Protein AF-A0A8J8EZM4-F1 (afdb_monomer)

Foldseek 3Di:
DPPVVVVVVVVVVVLLVQQLVVVVVVVVVCVVVLAFEEEEEEAPPALVLLVVLSVCVVCVVVVAQAEEEAEQCQVVVSQVVCVVVVHHHDQQQREYEYEHDDDDHHNDQYYDDDPLDPVVSVVRVVVSLVRDDPSHSQEYEYGPPQVVCVSQVVPVVVVLVSLVCCLVPVRPDDRHYYYYYDHPNRHDPSSVVSCVVSGQFYWYTDNSGIDGDHHPPPDPPPDD

Sequence (224 aa):
MGSKVEKVLKLVFLLSYRGSMMLGRIFESLETHKQGIVLLEYSSLDHPELVFADILNLWREKGINPLIVDIGNTLHIFIQHLRFKGIELDVDDVPVIKELGKARVGNVIGEISEVNDFDYHMAKYALITKKVPEESGEHTVVLGIEKFSFTFMDNPPKLERYFERITRSHLKFNNGIHILFLNVSMASPYFIKSLEQDCEYVLGVENGVLKRVKVPGGDIIEVP

Radius of gyration: 17.64 Å; Cα contacts (8 Å, |Δi|>4): 341; chains: 1; bounding box: 36×49×48 Å

pLDDT: mean 81.22, std 15.91, range [32.34, 98.38]

Structure (mmCIF, N/CA/C/O backbone):
data_AF-A0A8J8EZM4-F1
#
_entry.id   AF-A0A8J8EZM4-F1
#
loop_
_atom_site.group_PDB
_atom_site.id
_atom_site.type_symbol
_atom_site.label_atom_id
_atom_site.label_alt_id
_atom_site.label_comp_id
_atom_site.label_asym_id
_atom_site.label_entity_id
_atom_site.label_seq_id
_atom_site.pdbx_PDB_ins_code
_atom_site.Cartn_x
_atom_site.Cartn_y
_atom_site.Cartn_z
_atom_site.occupancy
_atom_site.B_iso_or_equiv
_atom_site.auth_seq_id
_atom_site.auth_comp_id
_atom_site.auth_asym_id
_atom_site.auth_atom_id
_atom_site.pdbx_PDB_model_num
ATOM 1 N N . MET A 1 1 ? 6.076 -33.600 25.496 1.00 49.50 1 MET A N 1
ATOM 2 C CA . MET A 1 1 ? 5.627 -32.862 24.290 1.00 49.50 1 MET A CA 1
ATOM 3 C C . MET A 1 1 ? 5.031 -31.479 24.587 1.00 49.50 1 MET A C 1
ATOM 5 O O . MET A 1 1 ? 5.178 -30.613 23.737 1.00 49.50 1 MET A O 1
ATOM 9 N N . GLY A 1 2 ? 4.461 -31.213 25.775 1.00 53.88 2 GLY A N 1
ATOM 10 C CA . GLY A 1 2 ? 3.835 -29.914 26.099 1.00 53.88 2 GLY A CA 1
ATOM 11 C C . GLY A 1 2 ? 4.760 -28.684 26.181 1.00 53.88 2 GLY A C 1
ATOM 12 O O . GLY A 1 2 ? 4.356 -27.605 25.769 1.00 53.88 2 GLY A O 1
ATOM 13 N N . SER A 1 3 ? 6.023 -28.820 26.611 1.00 59.69 3 SER A N 1
ATOM 14 C CA . SER A 1 3 ? 6.886 -27.642 26.856 1.00 59.69 3 SER A CA 1
ATOM 15 C C . SER A 1 3 ? 7.451 -26.966 25.598 1.00 59.69 3 SER A C 1
ATOM 17 O O . SER A 1 3 ? 7.839 -25.801 25.651 1.00 59.69 3 SER A O 1
ATOM 19 N N . LYS A 1 4 ? 7.509 -27.671 24.458 1.00 53.72 4 LYS A N 1
ATOM 20 C CA . LYS A 1 4 ? 7.933 -27.085 23.172 1.00 53.72 4 LYS A CA 1
ATOM 21 C C . LYS A 1 4 ? 6.812 -26.261 22.542 1.00 53.72 4 LYS A C 1
ATOM 23 O O . LYS A 1 4 ? 7.073 -25.161 22.076 1.00 53.72 4 LYS A O 1
ATOM 28 N N . VAL A 1 5 ? 5.581 -26.769 22.580 1.00 55.75 5 VAL A N 1
ATOM 29 C CA . VAL A 1 5 ? 4.402 -26.084 22.026 1.00 55.75 5 VAL A CA 1
ATOM 30 C C . VAL A 1 5 ? 4.103 -24.806 22.812 1.00 55.75 5 VAL A C 1
ATOM 32 O O . VAL A 1 5 ? 3.896 -23.757 22.215 1.00 55.75 5 VAL A O 1
ATOM 35 N N . GLU A 1 6 ? 4.197 -24.849 24.143 1.00 51.62 6 GLU A N 1
ATOM 36 C CA . GLU A 1 6 ? 3.978 -23.668 24.988 1.00 51.62 6 GLU A CA 1
ATOM 37 C C . GLU A 1 6 ? 5.044 -22.575 24.777 1.00 51.62 6 GLU A C 1
ATOM 39 O O . GLU A 1 6 ? 4.725 -21.386 24.761 1.00 51.62 6 GLU A O 1
ATOM 44 N N . LYS A 1 7 ? 6.310 -22.959 24.554 1.00 51.12 7 LYS A N 1
ATOM 45 C CA . LYS A 1 7 ? 7.387 -22.012 24.217 1.00 51.12 7 LYS A CA 1
ATOM 46 C C . LYS A 1 7 ? 7.175 -21.351 22.857 1.00 51.12 7 LYS A C 1
ATOM 48 O O . LYS A 1 7 ? 7.413 -20.154 22.736 1.00 51.12 7 LYS A O 1
ATOM 53 N N . VAL A 1 8 ? 6.718 -22.110 21.861 1.00 53.53 8 VAL A N 1
ATOM 54 C CA . VAL A 1 8 ? 6.404 -21.577 20.527 1.00 53.53 8 VAL A CA 1
ATOM 55 C C . VAL A 1 8 ? 5.221 -20.612 20.604 1.00 53.53 8 VAL A C 1
ATOM 57 O O . VAL A 1 8 ? 5.320 -19.508 20.087 1.00 53.53 8 VAL A O 1
ATOM 60 N N . LEU A 1 9 ? 4.153 -20.961 21.326 1.00 43.44 9 LEU A N 1
ATOM 61 C CA . LEU A 1 9 ? 2.989 -20.085 21.505 1.00 43.44 9 LEU A CA 1
ATOM 62 C C . LEU A 1 9 ? 3.337 -18.786 22.246 1.00 43.44 9 LEU A C 1
ATOM 64 O O . LEU A 1 9 ? 2.926 -17.711 21.815 1.00 43.44 9 LEU A O 1
ATOM 68 N N . LYS A 1 10 ? 4.146 -18.856 23.313 1.00 45.44 10 LYS A N 1
ATOM 69 C CA . LYS A 1 10 ? 4.650 -17.657 24.005 1.00 45.44 10 LYS A CA 1
ATOM 70 C C . LYS A 1 10 ? 5.512 -16.786 23.097 1.00 45.44 10 LYS A C 1
ATOM 72 O O . LYS A 1 10 ? 5.386 -15.571 23.156 1.00 45.44 10 LYS A O 1
ATOM 77 N N . LEU A 1 11 ? 6.363 -17.383 22.262 1.00 47.19 11 LEU A N 1
ATOM 78 C CA . LEU A 1 11 ? 7.213 -16.641 21.332 1.00 47.19 11 LEU A CA 1
ATOM 79 C C . LEU A 1 11 ? 6.386 -15.943 20.244 1.00 47.19 11 LEU A C 1
ATOM 81 O O . LEU A 1 11 ? 6.606 -14.766 19.990 1.00 47.19 11 LEU A O 1
ATOM 85 N N . VAL A 1 12 ? 5.402 -16.634 19.662 1.00 51.88 12 VAL A N 1
ATOM 86 C CA . VAL A 1 12 ? 4.473 -16.059 18.673 1.00 51.88 12 VAL A CA 1
ATOM 87 C C . VAL A 1 12 ? 3.680 -14.901 19.282 1.00 51.88 12 VAL A C 1
ATOM 89 O O . VAL A 1 12 ? 3.604 -13.832 18.682 1.00 51.88 12 VAL A O 1
ATOM 92 N N . PHE A 1 13 ? 3.166 -15.069 20.504 1.00 52.38 13 PHE A N 1
ATOM 93 C CA . PHE A 1 13 ? 2.458 -14.005 21.217 1.00 52.38 13 PHE A CA 1
ATOM 94 C C . PHE A 1 13 ? 3.367 -12.805 21.515 1.00 52.38 13 PHE A C 1
ATOM 96 O O . PHE A 1 13 ? 2.973 -11.663 21.307 1.00 52.38 13 PHE A O 1
ATOM 103 N N . LEU A 1 14 ? 4.608 -13.045 21.953 1.00 48.66 14 LEU A N 1
ATOM 104 C CA . LEU A 1 14 ? 5.567 -11.980 22.250 1.00 48.66 14 LEU A CA 1
ATOM 105 C C . LEU A 1 14 ? 5.987 -11.210 20.988 1.00 48.66 14 LEU A C 1
ATOM 107 O O . LEU A 1 14 ? 6.167 -9.998 21.052 1.00 48.66 14 LEU A O 1
ATOM 111 N N . LEU A 1 15 ? 6.145 -11.900 19.855 1.00 50.50 15 LEU A N 1
ATOM 112 C CA . LEU A 1 15 ? 6.484 -11.296 18.564 1.00 50.50 15 LEU A CA 1
ATOM 113 C C . LEU A 1 15 ? 5.324 -10.465 18.005 1.00 50.50 15 LEU A C 1
ATOM 115 O O . LEU A 1 15 ? 5.552 -9.337 17.578 1.00 50.50 15 LEU A O 1
ATOM 119 N N . SER A 1 16 ? 4.091 -10.972 18.096 1.00 53.84 16 SER A N 1
ATOM 120 C CA . SER A 1 16 ? 2.876 -10.224 17.745 1.00 53.84 16 SER A CA 1
ATOM 121 C C . SER A 1 16 ? 2.706 -8.984 18.634 1.00 53.84 16 SER A C 1
ATOM 123 O O . SER A 1 16 ? 2.548 -7.874 18.130 1.00 53.84 16 SER A O 1
ATOM 125 N N . TYR A 1 17 ? 2.874 -9.128 19.953 1.00 57.12 17 TYR A N 1
ATOM 126 C CA . TYR A 1 17 ? 2.809 -8.009 20.896 1.00 57.12 17 TYR A CA 1
ATOM 127 C C . TYR A 1 17 ? 3.912 -6.964 20.651 1.00 57.12 17 TYR A C 1
ATOM 129 O O . TYR A 1 17 ? 3.670 -5.760 20.725 1.00 57.12 17 TYR A O 1
ATOM 137 N N . ARG A 1 18 ? 5.134 -7.404 20.317 1.00 56.44 18 ARG A N 1
ATOM 138 C CA . ARG A 1 18 ? 6.253 -6.516 19.955 1.00 56.44 18 ARG A CA 1
ATOM 139 C C . ARG A 1 18 ? 6.000 -5.772 18.640 1.00 56.44 18 ARG A C 1
ATOM 141 O O . ARG A 1 18 ? 6.284 -4.577 18.580 1.00 56.44 18 ARG A O 1
ATOM 148 N N . GLY A 1 19 ? 5.459 -6.446 17.624 1.00 58.53 19 GLY A N 1
ATOM 149 C CA . GLY A 1 19 ? 5.066 -5.829 16.353 1.00 58.53 19 GLY A CA 1
ATOM 150 C C . GLY A 1 19 ? 3.997 -4.752 16.546 1.00 58.53 19 GLY A C 1
ATOM 151 O O . GLY A 1 19 ? 4.188 -3.614 16.118 1.00 58.53 19 GLY A O 1
ATOM 152 N N . SER A 1 20 ? 2.946 -5.074 17.304 1.00 62.31 20 SER A N 1
ATOM 153 C CA . SER A 1 20 ? 1.876 -4.140 17.675 1.00 62.31 20 SER A CA 1
ATOM 154 C C . SER A 1 20 ? 2.401 -2.923 18.452 1.00 62.31 20 SER A C 1
ATOM 156 O O . SER A 1 20 ? 2.053 -1.786 18.141 1.00 62.31 20 SER A O 1
ATOM 158 N N . MET A 1 21 ? 3.331 -3.116 19.395 1.00 64.25 21 MET A N 1
ATOM 159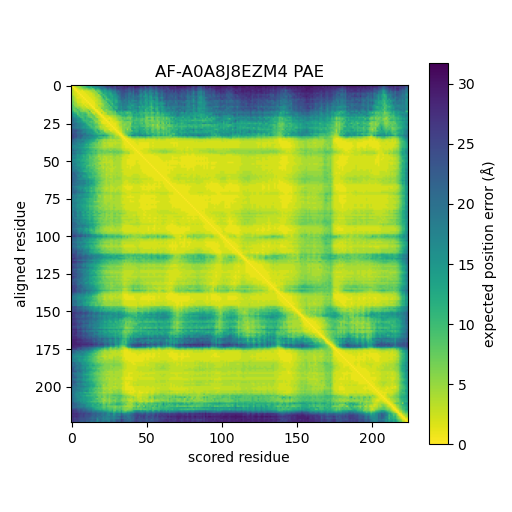 C CA . MET A 1 21 ? 3.940 -2.010 20.145 1.00 64.25 21 MET A CA 1
ATOM 160 C C . MET A 1 21 ? 4.844 -1.122 19.272 1.00 64.25 21 MET A C 1
ATOM 162 O O . MET A 1 21 ? 4.907 0.091 19.482 1.00 64.25 21 MET A O 1
ATOM 166 N N . MET A 1 22 ? 5.553 -1.698 18.292 1.00 66.38 22 MET A N 1
ATOM 167 C CA . MET A 1 22 ? 6.342 -0.915 17.335 1.00 66.38 22 MET A CA 1
ATOM 168 C C . MET A 1 22 ? 5.432 -0.081 16.427 1.00 66.38 22 MET A C 1
ATOM 170 O O . MET A 1 22 ? 5.714 1.105 16.256 1.00 66.38 22 MET A O 1
ATOM 174 N N . LEU A 1 23 ? 4.351 -0.670 15.901 1.00 68.19 23 LEU A N 1
ATOM 175 C CA . LEU A 1 23 ? 3.319 0.049 15.147 1.00 68.19 23 LEU A CA 1
ATOM 176 C C . LEU A 1 23 ? 2.755 1.194 15.978 1.00 68.19 23 LEU A C 1
ATOM 178 O O . LEU A 1 23 ? 2.821 2.332 15.531 1.00 68.19 23 LEU A O 1
ATOM 182 N N . GLY A 1 24 ? 2.308 0.920 17.206 1.00 67.62 24 GLY A N 1
ATOM 183 C CA . GLY A 1 24 ? 1.764 1.929 18.114 1.00 67.62 24 GLY A CA 1
ATOM 184 C C . GLY A 1 24 ? 2.689 3.136 18.273 1.00 67.62 24 GLY A C 1
ATOM 185 O O . GLY A 1 24 ? 2.261 4.259 18.048 1.00 67.62 24 GLY A O 1
ATOM 186 N N . ARG A 1 25 ? 3.986 2.918 18.525 1.00 68.38 25 ARG A N 1
ATOM 187 C CA . ARG A 1 25 ? 4.970 4.014 18.654 1.00 68.38 25 ARG A CA 1
ATOM 188 C C . ARG A 1 25 ? 5.204 4.792 17.361 1.00 68.38 25 ARG A C 1
ATOM 190 O O . ARG A 1 25 ? 5.474 5.990 17.402 1.00 68.38 25 ARG A O 1
ATOM 197 N N . ILE A 1 26 ? 5.180 4.114 16.215 1.00 68.56 26 ILE A N 1
ATOM 198 C CA . ILE A 1 26 ? 5.352 4.765 14.911 1.00 68.56 26 ILE A CA 1
ATOM 199 C C . ILE A 1 26 ? 4.114 5.599 14.596 1.00 68.56 26 ILE A C 1
ATOM 201 O O . ILE A 1 26 ? 4.252 6.752 14.202 1.00 68.56 26 ILE A O 1
ATOM 205 N N . PHE A 1 27 ? 2.923 5.070 14.866 1.00 68.94 27 PHE A N 1
ATOM 206 C CA . PHE A 1 27 ? 1.676 5.810 14.742 1.00 68.94 27 PHE A CA 1
ATOM 207 C C . PHE A 1 27 ? 1.592 6.984 15.712 1.00 68.94 27 PHE A C 1
ATOM 209 O O . PHE A 1 27 ? 1.266 8.072 15.270 1.00 68.94 27 PHE A O 1
ATOM 216 N N . GLU A 1 28 ? 1.986 6.835 16.977 1.00 70.44 28 GLU A N 1
ATOM 217 C CA . GLU A 1 28 ? 2.093 7.952 17.932 1.00 70.44 28 GLU A CA 1
ATOM 218 C C . GLU A 1 28 ? 3.042 9.052 17.417 1.00 70.44 28 GLU A C 1
ATOM 220 O O . GLU A 1 28 ? 2.752 10.251 17.497 1.00 70.44 28 GLU A O 1
ATOM 225 N N . SER A 1 29 ? 4.179 8.652 16.837 1.00 66.94 29 SER A N 1
ATOM 226 C CA . SER A 1 29 ? 5.153 9.577 16.251 1.00 66.94 29 SER A CA 1
ATOM 227 C C . SER A 1 29 ? 4.602 10.299 15.014 1.00 66.94 29 SER A C 1
ATOM 229 O O . SER A 1 29 ? 4.782 11.512 14.887 1.00 66.94 29 SER A O 1
ATOM 231 N N . LEU A 1 30 ? 3.896 9.586 14.134 1.00 68.31 30 LEU A N 1
ATOM 232 C CA . LEU A 1 30 ? 3.251 10.143 12.942 1.00 68.31 30 LEU A CA 1
ATOM 233 C C . LEU A 1 30 ? 2.055 11.036 13.300 1.00 68.31 30 LEU A C 1
ATOM 235 O O . LEU A 1 30 ? 1.885 12.101 12.714 1.00 68.31 30 LEU A O 1
ATOM 239 N N . GLU A 1 31 ? 1.270 10.661 14.310 1.00 66.19 31 GLU A N 1
ATOM 240 C CA . GLU A 1 31 ? 0.141 11.437 14.840 1.00 66.19 31 GLU A CA 1
ATOM 241 C C . GLU A 1 31 ? 0.601 12.769 15.435 1.00 66.19 31 GLU A C 1
ATOM 243 O O . GLU A 1 31 ? -0.065 13.787 15.248 1.00 66.19 31 GLU A O 1
ATOM 248 N N . THR A 1 32 ? 1.776 12.796 16.075 1.00 67.62 32 THR A N 1
ATOM 249 C CA . THR A 1 32 ? 2.386 14.042 16.573 1.00 67.62 32 THR A CA 1
ATOM 250 C C . THR A 1 32 ? 2.602 15.054 15.443 1.00 67.62 32 THR A C 1
ATOM 252 O O . THR A 1 32 ? 2.417 16.255 15.637 1.00 67.62 32 THR A O 1
ATOM 255 N N . HIS A 1 33 ? 2.951 14.572 14.249 1.00 64.19 33 HIS A N 1
ATOM 256 C CA . HIS A 1 33 ? 3.205 15.406 13.075 1.00 64.19 33 HIS A CA 1
ATOM 257 C C . HIS A 1 33 ? 1.978 15.550 12.166 1.00 64.19 33 HIS A C 1
ATOM 259 O O . HIS A 1 33 ? 2.010 16.355 11.238 1.00 64.19 33 HIS A O 1
ATOM 265 N N . LYS A 1 34 ? 0.899 14.798 12.440 1.00 67.69 34 LYS A N 1
ATOM 266 C CA . LYS A 1 34 ? -0.352 14.698 11.665 1.00 67.69 34 LYS A CA 1
ATOM 267 C C . LYS A 1 34 ? -0.178 14.385 10.176 1.00 67.69 34 LYS A C 1
ATOM 269 O O . LYS A 1 34 ? -1.139 14.493 9.421 1.00 67.69 34 LYS A O 1
ATOM 274 N N . GLN A 1 35 ? 1.023 14.010 9.746 1.00 82.00 35 GLN A N 1
ATOM 275 C CA . GLN A 1 35 ? 1.316 13.669 8.363 1.00 82.00 35 GLN A CA 1
ATOM 276 C C . GLN A 1 35 ? 2.590 12.829 8.246 1.00 82.00 35 GLN A C 1
ATOM 278 O O . GLN A 1 35 ? 3.483 12.935 9.093 1.00 82.00 35 GLN A O 1
ATOM 283 N N . GLY A 1 36 ? 2.693 12.038 7.181 1.00 83.88 36 GLY A N 1
ATOM 284 C CA . GLY A 1 36 ? 3.937 11.370 6.803 1.00 83.88 36 GLY A CA 1
ATOM 285 C C . GLY A 1 36 ? 3.733 10.146 5.921 1.00 83.88 36 GLY A C 1
ATOM 286 O O . GLY A 1 36 ? 2.643 9.577 5.850 1.00 83.88 36 GLY A O 1
ATOM 287 N N . ILE A 1 37 ? 4.811 9.727 5.269 1.00 86.75 37 ILE A N 1
ATOM 288 C CA . ILE A 1 37 ? 4.863 8.573 4.385 1.00 86.75 37 ILE A CA 1
ATOM 289 C C . ILE A 1 37 ? 5.751 7.505 5.027 1.00 86.75 37 ILE A C 1
ATOM 291 O O . ILE A 1 37 ? 6.914 7.728 5.379 1.00 86.75 37 ILE A O 1
ATOM 295 N N . VAL A 1 38 ? 5.190 6.309 5.156 1.00 90.50 38 VAL A N 1
ATOM 296 C CA . VAL A 1 38 ? 5.866 5.117 5.657 1.00 90.50 38 VAL A CA 1
ATOM 297 C C . VAL A 1 38 ? 6.051 4.143 4.508 1.00 90.50 38 VAL A C 1
ATOM 299 O O . VAL A 1 38 ? 5.078 3.674 3.920 1.00 90.50 38 VAL A O 1
ATOM 302 N N . LEU A 1 39 ? 7.298 3.788 4.219 1.00 93.31 39 LEU A N 1
ATOM 303 C CA . LEU A 1 39 ? 7.622 2.671 3.343 1.00 93.31 39 LEU A CA 1
ATOM 304 C C . LEU A 1 39 ? 7.711 1.380 4.163 1.00 93.31 39 LEU A C 1
ATOM 306 O O . LEU A 1 39 ? 8.480 1.300 5.121 1.00 93.31 39 LEU A O 1
ATOM 310 N N . LEU A 1 40 ? 6.939 0.372 3.771 1.00 95.31 40 LEU A N 1
ATOM 311 C CA . LEU A 1 40 ? 6.975 -0.989 4.297 1.00 95.31 40 LEU A CA 1
ATOM 312 C C . LEU A 1 40 ? 7.607 -1.920 3.268 1.00 95.31 40 LEU A C 1
ATOM 314 O O . LEU A 1 40 ? 6.967 -2.345 2.305 1.00 95.31 40 LEU A O 1
ATOM 318 N N . GLU A 1 41 ? 8.868 -2.249 3.492 1.00 96.12 41 GLU A N 1
ATOM 319 C CA . GLU A 1 41 ? 9.645 -3.166 2.672 1.00 96.12 41 GLU A CA 1
ATOM 320 C C . GLU A 1 41 ? 9.418 -4.606 3.118 1.00 96.12 41 GLU A C 1
ATOM 322 O O . GLU A 1 41 ? 9.497 -4.917 4.303 1.00 96.12 41 GLU A O 1
ATOM 327 N N . TYR A 1 42 ? 9.172 -5.511 2.180 1.00 96.25 42 TYR A N 1
ATOM 328 C CA . TYR A 1 42 ? 9.034 -6.938 2.475 1.00 96.25 42 TYR A CA 1
ATOM 329 C C . TYR A 1 42 ? 9.598 -7.788 1.337 1.00 96.25 42 TYR A C 1
ATOM 331 O O . TYR A 1 42 ? 9.639 -7.350 0.186 1.00 96.25 42 TYR A O 1
ATOM 339 N N . SER A 1 43 ? 10.044 -9.008 1.631 1.00 95.06 43 SER A N 1
ATOM 340 C CA . SER A 1 43 ? 10.417 -9.987 0.606 1.00 95.06 43 SER A CA 1
ATOM 341 C C . SER A 1 43 ? 9.225 -10.852 0.199 1.00 95.06 43 SER A C 1
ATOM 343 O O . SER A 1 43 ? 8.233 -10.971 0.914 1.00 95.06 43 SER A O 1
ATOM 345 N N . SER A 1 44 ? 9.341 -11.548 -0.932 1.00 92.88 44 SER A N 1
ATOM 346 C CA . SER A 1 44 ? 8.285 -12.471 -1.388 1.00 92.88 44 SER A CA 1
ATOM 347 C C . SER A 1 44 ? 8.052 -13.675 -0.465 1.00 92.88 44 SER A C 1
ATOM 349 O O . SER A 1 44 ? 7.064 -14.384 -0.641 1.00 92.88 44 SER A O 1
ATOM 351 N N . LEU A 1 45 ? 8.960 -13.930 0.482 1.00 92.44 45 LEU A N 1
ATOM 352 C CA . LEU A 1 45 ? 8.845 -15.010 1.467 1.00 92.44 45 LEU A CA 1
ATOM 353 C C . LEU A 1 45 ? 8.301 -14.529 2.818 1.00 92.44 45 LEU A C 1
ATOM 355 O O . LEU A 1 45 ? 8.054 -15.355 3.695 1.00 92.44 45 LEU A O 1
ATOM 359 N N . ASP A 1 46 ? 8.121 -13.220 2.990 1.00 93.75 46 ASP A N 1
ATOM 360 C CA . ASP A 1 46 ? 7.576 -12.649 4.215 1.00 93.75 46 ASP A CA 1
ATOM 361 C C . ASP A 1 46 ? 6.046 -12.754 4.281 1.00 93.75 46 ASP A C 1
ATOM 363 O O . ASP A 1 46 ? 5.375 -13.308 3.407 1.00 93.75 46 ASP A O 1
ATOM 367 N N . HIS A 1 47 ? 5.489 -12.207 5.364 1.00 94.31 47 HIS A N 1
ATOM 368 C CA . HIS A 1 47 ? 4.056 -12.184 5.651 1.00 94.31 47 HIS A CA 1
ATOM 369 C C . HIS A 1 47 ? 3.522 -10.750 5.819 1.00 94.31 47 HIS A C 1
ATOM 371 O O . HIS A 1 47 ? 3.054 -10.391 6.905 1.00 94.31 47 HIS A O 1
ATOM 377 N N . PRO A 1 48 ? 3.617 -9.896 4.780 1.00 96.00 48 PRO A N 1
ATOM 378 C CA . PRO A 1 48 ? 3.153 -8.507 4.835 1.00 96.00 48 PRO A CA 1
ATOM 379 C C . PRO A 1 48 ? 1.650 -8.389 5.120 1.00 96.00 48 PRO A C 1
ATOM 381 O O . PRO A 1 48 ? 1.212 -7.378 5.664 1.00 96.00 48 PRO A O 1
ATOM 384 N N . GLU A 1 49 ? 0.861 -9.423 4.814 1.00 97.50 49 GLU A N 1
ATOM 385 C CA . GLU A 1 49 ? -0.572 -9.458 5.090 1.00 97.50 49 GLU A CA 1
ATOM 386 C C . GLU A 1 49 ? -0.889 -9.365 6.590 1.00 97.50 49 GLU A C 1
ATOM 388 O O . GLU A 1 49 ? -1.914 -8.797 6.959 1.00 97.50 49 GLU A O 1
ATOM 393 N N . LEU A 1 50 ? -0.001 -9.878 7.453 1.00 94.50 50 LEU A N 1
ATOM 394 C CA . LEU A 1 50 ? -0.163 -9.801 8.907 1.00 94.50 50 LEU A CA 1
ATOM 395 C C . LEU A 1 50 ? 0.005 -8.360 9.393 1.00 94.50 50 LEU A C 1
ATOM 397 O O . LEU A 1 50 ? -0.845 -7.845 10.110 1.00 94.50 50 LEU A O 1
ATOM 401 N N . VAL A 1 51 ? 1.050 -7.680 8.917 1.00 93.50 51 VAL A N 1
ATOM 402 C CA . VAL A 1 51 ? 1.298 -6.265 9.229 1.00 93.50 51 VAL A CA 1
ATOM 403 C C . VAL A 1 51 ? 0.175 -5.380 8.684 1.00 93.50 51 VAL A C 1
ATOM 405 O O . VAL A 1 51 ? -0.255 -4.443 9.350 1.00 93.50 51 VAL A O 1
ATOM 408 N N . PHE A 1 52 ? -0.338 -5.684 7.490 1.00 96.31 52 PHE A N 1
ATOM 409 C CA . PHE A 1 52 ? -1.502 -5.003 6.926 1.00 96.31 52 PHE A CA 1
ATOM 410 C C . PHE A 1 52 ? -2.748 -5.143 7.814 1.00 96.31 52 PHE A C 1
ATOM 412 O O . PHE A 1 52 ? -3.422 -4.145 8.071 1.00 96.31 52 PHE A O 1
ATOM 419 N N . ALA A 1 53 ? -3.030 -6.350 8.316 1.00 95.31 53 ALA A N 1
ATOM 420 C CA . ALA A 1 53 ? -4.135 -6.578 9.243 1.00 95.31 53 ALA A CA 1
ATOM 421 C C . ALA A 1 53 ? -3.961 -5.784 10.547 1.00 95.31 53 ALA A C 1
ATOM 423 O O . ALA A 1 53 ? -4.908 -5.140 10.998 1.00 95.31 53 ALA A O 1
ATOM 424 N N . ASP A 1 54 ? -2.751 -5.774 11.113 1.00 91.31 54 ASP A N 1
ATOM 425 C CA . ASP A 1 54 ? -2.442 -5.013 12.328 1.00 91.31 54 ASP A CA 1
ATOM 426 C C . ASP A 1 54 ? -2.663 -3.505 12.127 1.00 91.31 54 ASP A C 1
ATOM 428 O O . ASP A 1 54 ? -3.251 -2.846 12.983 1.00 91.31 54 ASP A O 1
ATOM 432 N N . ILE A 1 55 ? -2.246 -2.960 10.979 1.00 92.25 55 ILE A N 1
ATOM 433 C CA . ILE A 1 55 ? -2.449 -1.548 10.621 1.00 92.25 55 ILE A CA 1
ATOM 434 C C . ILE A 1 55 ? -3.937 -1.210 10.522 1.00 92.25 55 ILE A C 1
ATOM 436 O O . ILE A 1 55 ? -4.377 -0.233 11.128 1.00 92.25 55 ILE A O 1
ATOM 440 N N . LEU A 1 56 ? -4.717 -2.002 9.777 1.00 93.88 56 LEU A N 1
ATOM 441 C CA . LEU A 1 56 ? -6.147 -1.734 9.617 1.00 93.88 56 LEU A CA 1
ATOM 442 C C . LEU A 1 56 ? -6.901 -1.833 10.943 1.00 93.88 56 LEU A C 1
ATOM 444 O O . LEU A 1 56 ? -7.751 -0.989 11.219 1.00 93.88 56 LEU A O 1
ATOM 448 N N . ASN A 1 57 ? -6.577 -2.821 11.778 1.00 91.88 57 ASN A N 1
ATOM 449 C CA . ASN A 1 57 ? -7.194 -2.958 13.094 1.00 91.88 57 ASN A CA 1
ATOM 450 C C . ASN A 1 57 ? -6.858 -1.765 13.998 1.00 91.88 57 ASN A C 1
ATOM 452 O O . ASN A 1 57 ? -7.765 -1.179 14.585 1.00 91.88 57 ASN A O 1
ATOM 456 N N . LEU A 1 58 ? -5.590 -1.347 14.045 1.00 88.62 58 LEU A N 1
ATOM 457 C CA . LEU A 1 58 ? -5.161 -0.193 14.837 1.00 88.62 58 LEU A CA 1
ATOM 458 C C . LEU A 1 58 ? -5.849 1.108 14.394 1.00 88.62 58 LEU A C 1
ATOM 460 O O . LEU A 1 58 ? -6.260 1.916 15.226 1.00 88.62 58 LEU A O 1
ATOM 464 N N . TRP A 1 59 ? -5.987 1.328 13.087 1.00 89.81 59 TRP A N 1
ATOM 465 C CA . TRP A 1 59 ? -6.709 2.488 12.566 1.00 89.81 59 TRP A CA 1
ATOM 466 C C . TRP A 1 59 ? -8.201 2.429 12.861 1.00 89.81 59 TRP A C 1
ATOM 468 O O . TRP A 1 59 ? -8.764 3.428 13.307 1.00 89.81 59 TRP A O 1
ATOM 478 N N . ARG A 1 60 ? -8.824 1.257 12.733 1.00 90.12 60 ARG A N 1
ATOM 479 C CA . ARG A 1 60 ? -10.230 1.063 13.093 1.00 90.12 60 ARG A CA 1
ATOM 480 C C . ARG A 1 60 ? -10.485 1.337 14.578 1.00 90.12 60 ARG A C 1
ATOM 482 O O . ARG A 1 60 ? -11.461 2.007 14.901 1.00 90.12 60 ARG A O 1
ATOM 489 N N . GLU A 1 61 ? -9.596 0.905 15.473 1.00 89.50 61 GLU A N 1
ATOM 490 C CA . GLU A 1 61 ? -9.654 1.228 16.911 1.00 89.50 61 GLU A CA 1
ATOM 491 C C . GLU A 1 61 ? -9.601 2.740 17.183 1.00 89.50 61 GLU A C 1
ATOM 493 O O . GLU A 1 61 ? -10.187 3.225 18.151 1.00 89.50 61 GLU A O 1
ATOM 498 N N . LYS A 1 62 ? -8.938 3.494 16.302 1.00 86.31 62 LYS A N 1
ATOM 499 C CA . LYS A 1 62 ? -8.837 4.959 16.342 1.00 86.31 62 LYS A CA 1
ATOM 500 C C . LYS A 1 62 ? -9.952 5.673 15.566 1.00 86.31 62 LYS A C 1
ATOM 502 O O . LYS A 1 62 ? -9.950 6.899 15.508 1.00 86.31 62 LYS A O 1
ATOM 507 N N . GLY A 1 63 ? -10.902 4.937 14.986 1.00 89.69 63 GLY A N 1
ATOM 508 C CA . GLY A 1 63 ? -11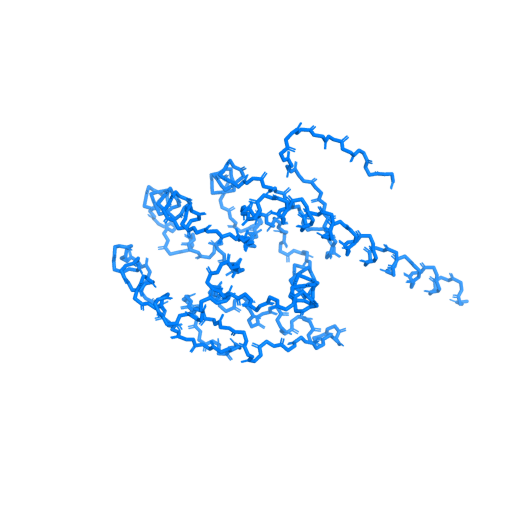.981 5.498 14.166 1.00 89.69 63 GLY A CA 1
ATOM 509 C C . GLY A 1 63 ? -11.534 5.991 12.786 1.00 89.69 63 GLY A C 1
ATOM 510 O O . GLY A 1 63 ? -12.2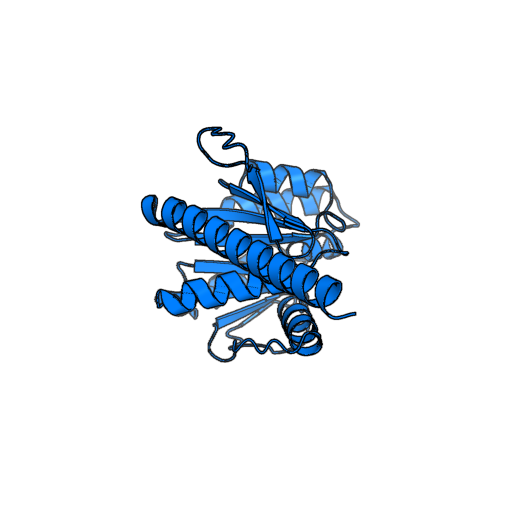47 6.771 12.164 1.00 89.69 63 GLY A O 1
ATOM 511 N N . ILE A 1 64 ? -10.367 5.555 12.309 1.00 89.88 64 ILE A N 1
ATOM 512 C CA . ILE A 1 64 ? -9.826 5.879 10.988 1.00 89.88 64 ILE A CA 1
ATOM 513 C C . ILE A 1 64 ? -10.220 4.768 10.009 1.00 89.88 64 ILE A C 1
ATOM 515 O O . ILE A 1 64 ? -9.914 3.597 10.236 1.00 89.88 64 ILE A O 1
ATOM 519 N N . ASN A 1 65 ? -10.854 5.141 8.895 1.00 93.31 65 ASN A N 1
ATOM 520 C CA . ASN A 1 65 ? -11.137 4.241 7.776 1.00 93.31 65 ASN A CA 1
ATOM 521 C C . ASN A 1 65 ? -10.329 4.697 6.551 1.00 93.31 65 ASN A C 1
ATOM 523 O O . ASN A 1 65 ? -10.733 5.666 5.908 1.00 93.31 65 ASN A O 1
ATOM 527 N N . PRO A 1 66 ? -9.178 4.081 6.239 1.00 94.12 66 PRO A N 1
ATOM 528 C CA . PRO A 1 66 ? -8.279 4.597 5.213 1.00 94.12 66 PRO A CA 1
ATOM 529 C C . PRO A 1 66 ? -8.787 4.336 3.793 1.00 94.12 66 PRO A C 1
ATOM 531 O O . PRO A 1 66 ? -9.507 3.378 3.527 1.00 94.12 66 PRO A O 1
ATOM 534 N N . LEU A 1 67 ? -8.296 5.119 2.840 1.00 95.69 67 LEU A N 1
ATOM 535 C CA . LEU A 1 67 ? -8.300 4.735 1.435 1.00 95.69 67 LEU A CA 1
ATOM 536 C C . LEU A 1 67 ? -7.296 3.598 1.185 1.00 95.69 67 LEU A C 1
ATOM 538 O O . LEU A 1 67 ? -6.137 3.683 1.586 1.00 95.69 67 LEU A O 1
ATOM 542 N N . ILE A 1 68 ? -7.692 2.570 0.437 1.00 97.06 68 ILE A N 1
ATOM 543 C CA . ILE A 1 68 ? -6.758 1.592 -0.133 1.00 97.06 68 ILE A CA 1
ATOM 544 C C . ILE A 1 68 ? -6.594 1.839 -1.634 1.00 97.06 68 ILE A C 1
ATOM 546 O O . ILE A 1 68 ? -7.567 1.884 -2.385 1.00 97.06 68 ILE A O 1
ATOM 550 N N . VAL A 1 69 ? -5.349 1.919 -2.093 1.00 95.12 69 VAL A N 1
ATOM 551 C CA . VAL A 1 69 ? -4.993 1.820 -3.511 1.00 95.12 69 VAL A CA 1
ATOM 552 C C . VAL A 1 69 ? -4.480 0.402 -3.760 1.00 95.12 69 VAL A C 1
ATOM 554 O O . VAL A 1 69 ? -3.373 0.047 -3.354 1.00 95.12 69 VAL A O 1
ATOM 557 N N . ASP A 1 70 ? -5.313 -0.435 -4.380 1.00 97.06 70 ASP A N 1
ATOM 558 C CA . ASP A 1 70 ? -5.024 -1.850 -4.630 1.00 97.06 70 ASP A CA 1
ATOM 559 C C . ASP A 1 70 ? -4.497 -2.061 -6.048 1.00 97.06 70 ASP A C 1
ATOM 561 O O . ASP A 1 70 ? -5.273 -2.083 -7.014 1.00 97.06 70 ASP A O 1
ATOM 565 N N . ILE A 1 71 ? -3.182 -2.266 -6.154 1.00 94.44 71 ILE A N 1
ATOM 566 C CA . ILE A 1 71 ? -2.505 -2.460 -7.429 1.00 94.44 71 ILE A CA 1
ATOM 567 C C . ILE A 1 71 ? -2.332 -3.954 -7.710 1.00 94.44 71 ILE A C 1
ATOM 569 O O . ILE A 1 71 ? -1.728 -4.693 -6.928 1.00 94.44 71 ILE A O 1
ATOM 573 N N . GLY A 1 72 ? -2.837 -4.438 -8.845 1.00 94.06 72 GLY A N 1
ATOM 574 C CA . GLY A 1 72 ? -2.604 -5.806 -9.312 1.00 94.06 72 GLY A CA 1
ATOM 575 C C . GLY A 1 72 ? -3.192 -6.895 -8.405 1.00 94.06 72 GLY A C 1
ATOM 576 O O . GLY A 1 72 ? -2.556 -7.939 -8.224 1.00 94.06 72 GLY A O 1
ATOM 577 N N . ASN A 1 73 ? -4.381 -6.661 -7.838 1.00 96.19 73 ASN A N 1
ATOM 578 C CA . ASN A 1 73 ? -5.102 -7.558 -6.915 1.00 96.19 73 ASN A CA 1
ATOM 579 C C . ASN A 1 73 ? -4.343 -7.908 -5.617 1.00 96.19 73 ASN A C 1
ATOM 581 O O . ASN A 1 73 ? -4.549 -8.990 -5.061 1.00 96.19 73 ASN A O 1
ATOM 585 N N . THR A 1 74 ? -3.452 -7.043 -5.140 1.00 97.69 74 THR A N 1
ATOM 586 C CA . THR A 1 74 ? -2.651 -7.309 -3.935 1.00 97.69 74 THR A CA 1
ATOM 587 C C . THR A 1 74 ? -3.520 -7.427 -2.686 1.00 97.69 74 THR A C 1
ATOM 589 O O . THR A 1 74 ? -3.31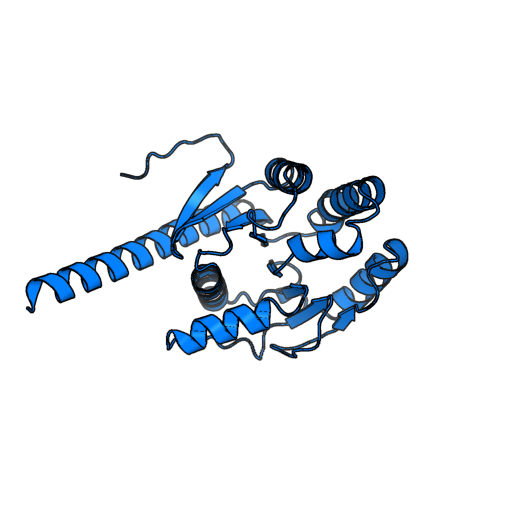6 -8.354 -1.906 1.00 97.69 74 THR A O 1
ATOM 592 N N . LEU A 1 75 ? -4.548 -6.585 -2.543 1.00 98.38 75 LEU A N 1
ATOM 593 C CA . LEU A 1 75 ? -5.503 -6.673 -1.436 1.00 98.38 75 LEU A CA 1
ATOM 594 C C . LEU A 1 75 ? -6.177 -8.048 -1.393 1.00 98.38 75 LEU A C 1
ATOM 596 O O . LEU A 1 75 ? -6.235 -8.686 -0.347 1.00 98.38 75 LEU A O 1
ATOM 600 N N . HIS A 1 76 ? -6.640 -8.546 -2.544 1.00 98.19 76 HIS A N 1
ATOM 601 C CA . HIS A 1 76 ? -7.246 -9.874 -2.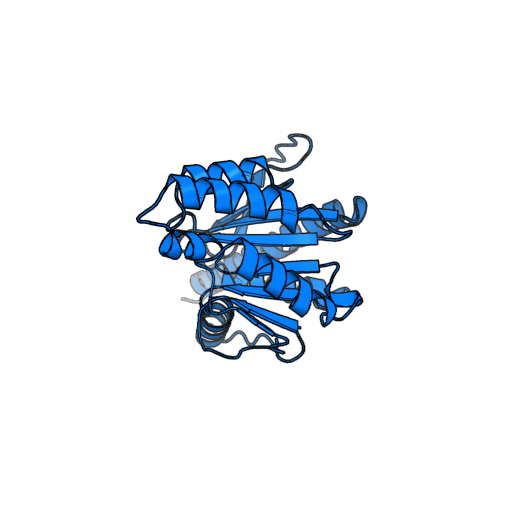623 1.00 98.19 76 HIS A CA 1
ATOM 602 C C . HIS A 1 76 ? -6.279 -10.971 -2.166 1.00 98.19 76 HIS A C 1
ATOM 604 O O . HIS A 1 76 ? -6.671 -11.832 -1.384 1.00 98.19 76 HIS A O 1
ATOM 610 N N . ILE A 1 77 ? -5.023 -10.922 -2.617 1.00 97.69 77 ILE A N 1
ATOM 611 C CA . ILE A 1 77 ? -3.989 -11.886 -2.219 1.00 97.69 77 ILE A CA 1
ATOM 612 C C . ILE A 1 77 ? -3.770 -11.842 -0.701 1.00 97.69 77 ILE A C 1
ATOM 614 O O . ILE A 1 77 ? -3.771 -12.892 -0.063 1.00 97.69 77 ILE A O 1
ATOM 618 N N . PHE A 1 78 ? -3.655 -10.646 -0.114 1.00 98.12 78 PHE A N 1
ATOM 619 C CA . PHE A 1 78 ? -3.477 -10.477 1.331 1.00 98.12 78 PHE A CA 1
ATOM 620 C C . PHE A 1 78 ? -4.647 -11.080 2.115 1.00 98.12 78 PHE A C 1
ATOM 622 O O . PHE A 1 78 ? -4.424 -11.874 3.026 1.00 98.12 78 PHE A O 1
ATOM 629 N N . ILE A 1 79 ? -5.890 -10.790 1.718 1.00 98.31 79 ILE A N 1
ATOM 630 C CA . ILE A 1 79 ? -7.081 -11.362 2.362 1.00 98.31 79 ILE A CA 1
ATOM 631 C C . ILE A 1 79 ? -7.106 -12.893 2.246 1.00 98.31 79 ILE A C 1
ATOM 633 O O . ILE A 1 79 ? -7.424 -13.570 3.221 1.00 98.31 79 ILE A O 1
ATOM 637 N N . GLN A 1 80 ? -6.738 -13.470 1.097 1.00 98.12 80 GLN A N 1
ATOM 638 C CA . GLN A 1 80 ? -6.662 -14.932 0.963 1.00 98.12 80 GLN A CA 1
ATOM 639 C C . GLN A 1 80 ? -5.581 -15.537 1.867 1.00 98.12 80 GLN A C 1
ATOM 641 O O . GLN A 1 80 ? -5.831 -16.545 2.525 1.00 98.12 80 GLN A O 1
ATOM 646 N N . HIS A 1 81 ? -4.398 -14.923 1.943 1.00 97.44 81 HIS A N 1
ATOM 647 C CA . HIS A 1 81 ? -3.326 -15.385 2.827 1.00 97.44 81 HIS A CA 1
ATOM 648 C C . HIS A 1 81 ? -3.738 -15.343 4.304 1.00 97.44 81 HIS A C 1
ATOM 650 O O . HIS A 1 81 ? -3.490 -16.307 5.029 1.00 97.44 81 HIS A O 1
ATOM 656 N N . LEU A 1 82 ? -4.416 -14.277 4.738 1.00 97.44 82 LEU A N 1
ATOM 657 C CA . LEU A 1 82 ? -4.970 -14.171 6.091 1.00 97.44 82 LEU A CA 1
ATOM 658 C C . LEU A 1 82 ? -6.002 -15.271 6.364 1.00 97.44 82 LEU A C 1
ATOM 660 O O . LEU A 1 82 ? -5.887 -15.985 7.363 1.00 97.44 82 LEU A O 1
ATOM 664 N N . ARG A 1 83 ? -6.933 -15.498 5.430 1.00 97.31 83 ARG A N 1
ATOM 665 C CA . ARG A 1 83 ? -7.935 -16.570 5.536 1.00 97.31 83 ARG A CA 1
ATOM 666 C C . ARG A 1 83 ? -7.310 -17.954 5.644 1.00 97.31 83 ARG A C 1
ATOM 668 O O . ARG A 1 83 ? -7.731 -18.748 6.480 1.00 97.31 83 ARG A O 1
ATOM 675 N N . PHE A 1 84 ? -6.261 -18.247 4.871 1.00 96.50 84 PHE A N 1
ATOM 676 C CA . PHE A 1 84 ? -5.531 -19.517 4.990 1.00 96.50 84 PHE A CA 1
ATOM 677 C C . PHE A 1 84 ? -4.847 -19.698 6.352 1.00 96.50 84 PHE A C 1
ATOM 679 O O . PHE A 1 84 ? -4.599 -20.832 6.761 1.00 96.50 84 PHE A O 1
ATOM 686 N N . LYS A 1 85 ? -4.582 -18.605 7.074 1.00 94.12 85 LYS A N 1
ATOM 687 C CA . LYS A 1 85 ? -4.074 -18.613 8.453 1.00 94.12 85 LYS A CA 1
ATOM 688 C C . LYS A 1 85 ? -5.183 -18.597 9.512 1.00 94.12 85 LYS A C 1
ATOM 690 O O . LYS A 1 85 ? -4.872 -18.577 10.699 1.00 94.12 85 LYS A O 1
ATOM 695 N N . GLY A 1 86 ? -6.454 -18.626 9.107 1.00 95.81 86 GLY A N 1
ATOM 696 C CA . GLY A 1 86 ? -7.604 -18.549 10.010 1.00 95.81 86 GLY A CA 1
ATOM 697 C C . GLY A 1 86 ? -7.846 -17.152 10.586 1.00 95.81 86 GLY A C 1
ATOM 698 O O . GLY A 1 86 ? -8.496 -17.035 11.622 1.00 95.81 86 GLY A O 1
ATOM 699 N N . ILE A 1 87 ? -7.307 -16.108 9.948 1.00 95.25 87 ILE A N 1
ATOM 700 C CA . ILE A 1 87 ? -7.516 -14.709 10.322 1.00 95.25 87 ILE A CA 1
ATOM 701 C C . ILE A 1 87 ? -8.535 -14.114 9.353 1.00 95.25 87 ILE A C 1
ATOM 703 O O . ILE A 1 87 ? -8.289 -14.040 8.150 1.00 95.25 87 ILE A O 1
ATOM 707 N N . GLU A 1 88 ? -9.671 -13.670 9.883 1.00 94.50 88 GLU A N 1
ATOM 708 C CA . GLU A 1 88 ? -10.640 -12.886 9.121 1.00 94.50 88 GLU A CA 1
ATOM 709 C C . GLU A 1 88 ? -10.350 -11.398 9.313 1.00 94.50 88 GLU A C 1
ATOM 711 O O . GLU A 1 88 ? -1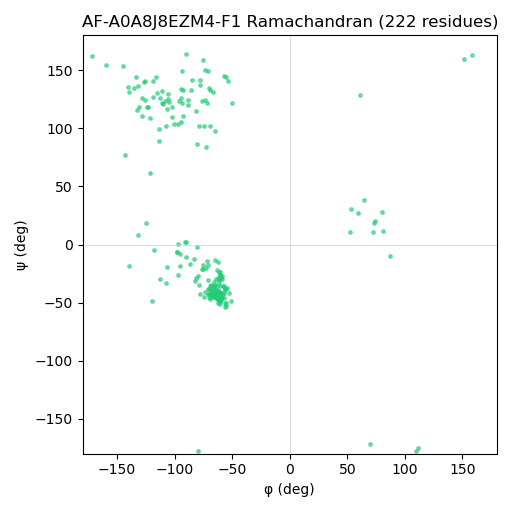0.154 -10.928 10.434 1.00 94.50 88 GLU A O 1
ATOM 716 N N . LEU A 1 89 ? -10.328 -10.660 8.206 1.00 95.81 89 LEU A N 1
ATOM 717 C CA . LEU A 1 89 ? -10.159 -9.214 8.191 1.00 95.81 89 LEU A CA 1
ATOM 718 C C . LEU A 1 89 ? -11.292 -8.622 7.362 1.00 95.81 89 LEU A C 1
ATOM 720 O O . LEU A 1 89 ? -11.347 -8.822 6.148 1.00 95.81 89 LEU A O 1
ATOM 724 N N . ASP A 1 90 ? -12.201 -7.925 8.037 1.00 94.56 90 ASP A N 1
ATOM 725 C CA . ASP A 1 90 ? -13.284 -7.213 7.371 1.00 94.56 90 ASP A CA 1
ATOM 726 C C . ASP A 1 90 ? -12.732 -5.964 6.685 1.00 94.56 90 ASP A C 1
ATOM 728 O O . ASP A 1 90 ? -12.076 -5.138 7.328 1.00 94.56 90 ASP A O 1
ATOM 732 N N . VAL A 1 91 ? -12.983 -5.856 5.385 1.00 96.69 91 VAL A N 1
ATOM 733 C CA . VAL A 1 91 ? -12.587 -4.729 4.537 1.00 96.69 91 VAL A CA 1
ATOM 734 C C . VAL A 1 91 ? -13.747 -4.234 3.675 1.00 96.69 91 VAL A C 1
ATOM 736 O O . VAL A 1 91 ? -13.520 -3.424 2.779 1.00 96.69 91 VAL A O 1
ATOM 739 N N . ASP A 1 92 ? -14.971 -4.725 3.895 1.00 95.88 92 ASP A N 1
ATOM 740 C CA . ASP A 1 92 ? -16.110 -4.493 2.998 1.00 95.88 92 ASP A CA 1
ATOM 741 C C . ASP A 1 92 ? -16.513 -3.010 2.925 1.00 95.88 92 ASP A C 1
ATOM 743 O O . ASP A 1 92 ? -16.964 -2.539 1.878 1.00 95.88 92 ASP A O 1
ATOM 747 N N . ASP A 1 93 ? -16.298 -2.262 4.007 1.00 94.31 93 ASP A N 1
ATOM 748 C CA . ASP A 1 93 ? -16.576 -0.830 4.140 1.00 94.31 93 ASP A CA 1
ATOM 749 C C . ASP A 1 93 ? -15.403 0.079 3.733 1.00 94.31 93 ASP A C 1
ATOM 751 O O . ASP A 1 93 ? -15.575 1.292 3.581 1.00 94.31 93 ASP A O 1
ATOM 755 N N . VAL A 1 94 ? -14.216 -0.492 3.526 1.00 96.62 94 VAL A N 1
ATOM 756 C CA . VAL A 1 94 ? -12.998 0.269 3.238 1.00 96.62 94 VAL A CA 1
ATOM 757 C C . VAL A 1 94 ? -13.032 0.757 1.785 1.00 96.62 94 VAL A C 1
ATOM 759 O O . VAL A 1 94 ? -13.175 -0.072 0.880 1.00 96.62 94 VAL A O 1
ATOM 762 N N . PRO A 1 95 ? -12.913 2.070 1.505 1.00 97.12 95 PRO A N 1
ATOM 763 C CA . PRO A 1 95 ? -12.891 2.576 0.137 1.00 97.12 95 PRO A CA 1
ATOM 764 C C . PRO A 1 95 ? -11.629 2.121 -0.602 1.00 97.12 95 PRO A C 1
ATOM 766 O O . PRO A 1 95 ? -10.511 2.271 -0.112 1.00 97.12 95 PRO A O 1
ATOM 769 N N . VAL A 1 96 ? -11.806 1.595 -1.816 1.00 97.50 96 VAL A N 1
ATOM 770 C CA . VAL A 1 96 ? -10.725 1.032 -2.636 1.00 97.50 96 VAL A CA 1
ATOM 771 C C . VAL A 1 96 ? -10.693 1.673 -4.021 1.00 97.50 96 VAL A C 1
ATOM 773 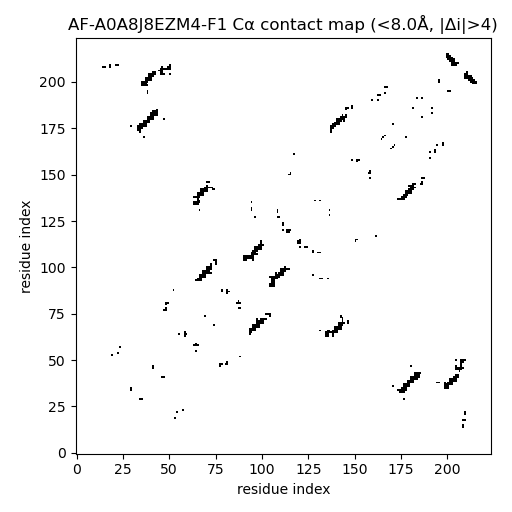O O . VAL A 1 96 ? -11.667 1.608 -4.780 1.00 97.50 96 VAL A O 1
ATOM 776 N N . ILE A 1 97 ? -9.541 2.226 -4.398 1.00 95.69 97 ILE A N 1
ATOM 777 C CA . ILE A 1 97 ? -9.198 2.516 -5.793 1.00 95.69 97 ILE A CA 1
ATOM 778 C C . ILE A 1 97 ? -8.430 1.320 -6.335 1.00 95.69 97 ILE A C 1
ATOM 780 O O . ILE A 1 97 ? -7.389 0.937 -5.805 1.00 95.69 97 ILE A O 1
ATOM 784 N N . LYS A 1 98 ? -8.953 0.714 -7.399 1.00 96.06 98 LYS A N 1
ATOM 785 C CA . LYS A 1 98 ? -8.303 -0.417 -8.055 1.00 96.06 98 LYS A CA 1
ATOM 786 C C . LYS A 1 98 ? -7.450 0.037 -9.219 1.00 96.06 98 LYS A C 1
ATOM 788 O O . LYS A 1 98 ? -7.923 0.762 -10.093 1.00 96.06 98 LYS A O 1
ATOM 793 N N . GLU A 1 99 ? -6.241 -0.491 -9.289 1.00 92.75 99 GLU A N 1
ATOM 794 C CA . GLU A 1 99 ? -5.320 -0.220 -10.381 1.00 92.75 99 GLU A CA 1
ATOM 795 C C . GLU A 1 99 ? -4.728 -1.520 -10.886 1.00 92.75 99 GLU A C 1
ATOM 797 O O . GLU A 1 99 ? -4.005 -2.187 -10.166 1.00 92.75 99 GLU A O 1
ATOM 802 N N . LEU A 1 100 ? -5.004 -1.900 -12.130 1.00 85.38 100 LEU A N 1
ATOM 803 C CA . LEU A 1 100 ? -4.608 -3.211 -12.657 1.00 85.38 100 LEU A CA 1
ATOM 804 C C . LEU A 1 100 ? -5.246 -4.389 -11.874 1.00 85.38 100 LEU A C 1
ATOM 806 O O . LEU A 1 100 ? -5.159 -4.536 -10.657 1.00 85.38 100 LEU A O 1
ATOM 810 N N . GLY A 1 101 ? -5.876 -5.316 -12.590 1.00 87.81 101 GLY A N 1
ATOM 811 C CA . GLY A 1 101 ? -6.511 -6.490 -11.984 1.00 87.81 101 GLY A CA 1
ATOM 812 C C . GLY A 1 101 ? -8.036 -6.453 -12.028 1.00 87.81 101 GLY A C 1
ATOM 813 O O . GLY A 1 101 ? -8.630 -5.595 -12.664 1.00 87.81 101 GLY A O 1
ATOM 814 N N . LYS A 1 102 ? -8.670 -7.471 -11.439 1.00 90.62 102 LYS A N 1
ATOM 815 C CA . LYS A 1 102 ? -10.098 -7.793 -11.637 1.00 90.62 102 LYS A CA 1
ATOM 816 C C . LYS A 1 102 ? -10.824 -8.219 -10.359 1.00 90.62 102 LYS A C 1
ATOM 818 O O . LYS A 1 102 ? -12.051 -8.207 -10.329 1.00 90.62 102 LYS A O 1
ATOM 823 N N . ALA A 1 103 ? -10.098 -8.622 -9.315 1.00 94.81 103 ALA A N 1
ATOM 824 C CA . ALA A 1 103 ? -10.699 -9.089 -8.071 1.00 94.81 103 ALA A CA 1
ATOM 825 C C . ALA A 1 103 ? -11.307 -7.905 -7.311 1.00 94.81 103 ALA A C 1
ATOM 827 O O . ALA A 1 103 ? -10.598 -6.954 -6.986 1.00 94.81 103 ALA A O 1
ATOM 828 N N . ARG A 1 104 ? -12.610 -7.944 -7.026 1.00 96.06 104 ARG A N 1
ATOM 829 C CA . ARG A 1 104 ? -13.299 -6.884 -6.279 1.00 96.06 104 ARG A CA 1
ATOM 830 C C . ARG A 1 104 ? -13.297 -7.245 -4.795 1.00 96.06 104 ARG A C 1
ATOM 832 O O . ARG A 1 104 ? -13.928 -8.225 -4.415 1.00 96.06 104 ARG A O 1
ATOM 839 N N . VAL A 1 105 ? -12.540 -6.495 -4.000 1.00 97.31 105 VAL A N 1
ATOM 840 C CA . VAL A 1 105 ? -12.405 -6.649 -2.544 1.00 97.31 105 VAL A CA 1
ATOM 841 C C . VAL A 1 105 ? -12.487 -5.253 -1.936 1.00 97.31 105 VAL A C 1
ATOM 843 O O . VAL A 1 105 ? -11.874 -4.338 -2.486 1.00 97.31 105 VAL A O 1
ATOM 846 N N . GLY A 1 106 ? -13.265 -5.111 -0.862 1.00 97.31 106 GLY A N 1
ATOM 847 C CA . GLY A 1 106 ? -13.650 -3.832 -0.265 1.00 97.31 106 GLY A CA 1
ATOM 848 C C . GLY A 1 106 ? -14.624 -3.005 -1.107 1.00 97.31 106 GLY A C 1
ATOM 849 O O . GLY A 1 106 ? -15.142 -3.461 -2.136 1.00 97.31 106 GLY A O 1
ATOM 850 N N . ASN A 1 107 ? -14.871 -1.767 -0.684 1.00 97.44 107 ASN A N 1
ATOM 851 C CA . ASN A 1 107 ? -15.765 -0.838 -1.366 1.00 97.44 107 ASN A CA 1
ATOM 852 C C . ASN A 1 107 ? -15.056 -0.174 -2.558 1.00 97.44 107 ASN A C 1
ATOM 854 O O . ASN A 1 107 ? -14.466 0.900 -2.449 1.00 97.44 107 ASN A O 1
ATOM 858 N N . VAL A 1 108 ? -15.091 -0.826 -3.723 1.00 97.31 108 VAL A N 1
ATOM 859 C CA . VAL A 1 108 ? -14.428 -0.326 -4.940 1.00 97.31 108 VAL A CA 1
ATOM 860 C C . VAL A 1 108 ? -15.130 0.926 -5.484 1.00 97.31 108 VAL A C 1
ATOM 862 O O . VAL A 1 108 ? -16.136 0.825 -6.190 1.00 97.31 108 VAL A O 1
ATOM 865 N N . ILE A 1 109 ? -14.546 2.100 -5.228 1.00 95.88 109 ILE A N 1
ATOM 866 C CA . ILE A 1 109 ? -15.063 3.421 -5.637 1.00 95.88 109 ILE A CA 1
ATOM 867 C C . ILE A 1 109 ? -14.622 3.843 -7.049 1.00 95.88 109 ILE A C 1
ATOM 869 O O . ILE A 1 109 ? -15.213 4.738 -7.664 1.00 95.88 109 ILE A O 1
ATOM 873 N N . GLY A 1 110 ? -13.593 3.192 -7.593 1.00 94.88 110 GLY A N 1
ATOM 874 C CA . GLY A 1 110 ? -13.101 3.447 -8.941 1.00 94.88 110 GLY A CA 1
ATOM 875 C C . GLY A 1 110 ? -12.045 2.449 -9.394 1.00 94.88 110 GLY A C 1
ATOM 876 O O . GLY A 1 110 ? -11.456 1.730 -8.589 1.00 94.88 110 GLY A O 1
ATOM 877 N N . GLU A 1 111 ? -11.829 2.406 -10.707 1.00 95.19 111 GLU A N 1
ATOM 878 C CA . GLU A 1 111 ? -10.890 1.484 -11.341 1.00 95.19 111 GLU A CA 1
ATOM 879 C C . GLU A 1 111 ? -10.120 2.165 -12.479 1.00 95.19 111 GLU A C 1
ATOM 881 O O . GLU A 1 111 ? -10.693 2.865 -13.330 1.00 95.19 111 GLU A O 1
ATOM 886 N N . ILE A 1 112 ? -8.813 1.919 -12.514 1.00 91.00 112 ILE A N 1
ATOM 887 C CA . ILE A 1 112 ? -7.896 2.383 -13.548 1.00 91.00 112 ILE A CA 1
ATOM 888 C C . ILE A 1 112 ? -7.221 1.166 -14.186 1.00 91.00 112 ILE A C 1
ATOM 890 O O . ILE A 1 112 ? -6.409 0.473 -13.577 1.00 91.00 112 ILE A O 1
ATOM 894 N N . SER A 1 113 ? -7.600 0.886 -15.432 1.00 85.50 113 SER A N 1
ATOM 895 C CA . SER A 1 113 ? -7.089 -0.241 -16.219 1.00 85.50 113 SER A CA 1
ATOM 896 C C . SER A 1 113 ? -5.962 0.153 -17.174 1.00 85.50 113 SER A C 1
ATOM 898 O O . SER A 1 113 ? -5.155 -0.692 -17.540 1.00 85.50 113 SER A O 1
ATOM 900 N N . GLU A 1 114 ? -5.924 1.420 -17.592 1.00 82.00 114 GLU A N 1
ATOM 901 C CA . GLU A 1 114 ? -4.900 1.961 -18.484 1.00 82.00 114 GLU A CA 1
ATOM 902 C C . GLU A 1 114 ? -3.903 2.763 -17.656 1.00 82.00 114 GLU A C 1
ATOM 904 O O . GLU A 1 114 ? -4.241 3.828 -17.138 1.00 82.00 114 GLU A O 1
ATOM 909 N N . VAL A 1 115 ? -2.695 2.224 -17.519 1.00 76.81 115 VAL A N 1
ATOM 910 C CA . VAL A 1 115 ? -1.603 2.861 -16.772 1.00 76.81 115 VAL A CA 1
ATOM 911 C C . VAL A 1 115 ? -0.408 3.171 -17.679 1.00 76.81 115 VAL A C 1
ATOM 913 O O . VAL A 1 115 ? 0.543 3.803 -17.235 1.00 76.81 115 VAL A O 1
ATOM 916 N N . ASN A 1 116 ? -0.437 2.764 -18.961 1.00 76.19 116 ASN A N 1
ATOM 917 C CA . ASN A 1 116 ? 0.666 3.021 -19.892 1.00 76.19 116 ASN A CA 1
ATOM 918 C C . ASN A 1 116 ? 0.759 4.496 -20.290 1.00 76.19 116 ASN A C 1
ATOM 920 O O . ASN A 1 116 ? 1.853 4.982 -20.599 1.00 76.19 116 ASN A O 1
ATOM 924 N N . ASP A 1 117 ? -0.376 5.190 -20.324 1.00 82.56 117 ASP A N 1
ATOM 925 C CA . ASP A 1 117 ? -0.451 6.636 -20.483 1.00 82.56 117 ASP A CA 1
ATOM 926 C C . ASP A 1 117 ? -0.527 7.278 -19.097 1.00 82.56 117 ASP A C 1
ATOM 928 O O . ASP A 1 117 ? -1.551 7.224 -18.416 1.00 82.56 117 ASP A O 1
ATOM 932 N N . PHE A 1 118 ? 0.593 7.863 -18.681 1.00 76.81 118 PHE A N 1
ATOM 933 C CA . PHE A 1 118 ? 0.732 8.436 -17.353 1.00 76.81 118 PHE A CA 1
ATOM 934 C C . PHE A 1 118 ? -0.169 9.652 -17.143 1.00 76.81 118 PHE A C 1
ATOM 936 O O . PHE A 1 118 ? -0.798 9.772 -16.099 1.00 76.81 118 PHE A O 1
ATOM 943 N N . ASP A 1 119 ? -0.252 10.560 -18.114 1.00 81.19 119 ASP A N 1
ATOM 944 C CA . ASP A 1 119 ? -1.036 11.780 -17.927 1.00 81.19 119 ASP A CA 1
ATOM 945 C C . ASP A 1 119 ? -2.538 11.434 -17.883 1.00 81.19 119 ASP A C 1
ATOM 947 O O . ASP A 1 119 ? -3.284 11.988 -17.070 1.00 81.19 119 ASP A O 1
ATOM 951 N N . TYR A 1 120 ? -2.969 10.443 -18.674 1.00 86.19 120 TYR A N 1
ATOM 952 C CA . TYR A 1 120 ? -4.316 9.876 -18.581 1.00 86.19 120 TYR A CA 1
ATOM 953 C C . TYR A 1 120 ? -4.574 9.193 -17.231 1.00 86.19 120 TYR A C 1
ATOM 955 O O . TYR A 1 120 ? -5.610 9.434 -16.602 1.00 86.19 120 TYR A O 1
ATOM 963 N N . HIS A 1 121 ? -3.637 8.358 -16.777 1.00 85.38 121 HIS A N 1
ATOM 964 C CA . HIS A 1 121 ? -3.698 7.660 -15.493 1.00 85.38 121 HIS A CA 1
ATOM 965 C C . HIS A 1 121 ? -3.878 8.646 -14.332 1.00 85.38 121 HIS A C 1
ATOM 967 O O . HIS A 1 121 ? -4.840 8.527 -13.573 1.00 85.38 121 HIS A O 1
ATOM 973 N N . MET A 1 122 ? -3.050 9.690 -14.277 1.00 82.25 122 MET A N 1
ATOM 974 C CA . MET A 1 122 ? -3.104 10.743 -13.257 1.00 82.25 122 MET A CA 1
ATOM 975 C C . MET A 1 122 ? -4.410 11.538 -13.300 1.00 82.25 122 MET A C 1
ATOM 977 O O . MET A 1 122 ? -5.033 11.774 -12.264 1.00 82.25 122 MET A O 1
ATOM 981 N N . ALA A 1 123 ? -4.868 11.927 -14.494 1.00 87.12 123 ALA A N 1
ATOM 982 C CA . ALA A 1 123 ? -6.137 12.634 -14.641 1.00 87.12 123 ALA A CA 1
ATOM 983 C C . ALA A 1 123 ? -7.314 11.778 -14.152 1.00 87.12 123 ALA A C 1
ATOM 985 O O . ALA A 1 123 ? -8.217 12.276 -13.476 1.00 87.12 123 ALA A O 1
ATOM 986 N N . LYS A 1 124 ? -7.298 10.476 -14.454 1.00 90.50 124 LYS A N 1
ATOM 987 C CA . LYS A 1 124 ? -8.335 9.544 -14.014 1.00 90.50 124 LYS A CA 1
ATOM 988 C C . LYS A 1 124 ? -8.280 9.299 -12.508 1.00 90.50 124 LYS A C 1
ATOM 990 O O . LYS A 1 124 ? -9.334 9.323 -11.872 1.00 90.50 124 LYS A O 1
ATOM 995 N N . TYR A 1 125 ? -7.088 9.134 -11.938 1.00 88.69 125 TYR A N 1
ATOM 996 C CA . TYR A 1 125 ? -6.888 9.017 -10.494 1.00 88.69 125 TYR A CA 1
ATOM 997 C C . TYR A 1 125 ? -7.465 10.236 -9.766 1.00 88.69 125 TYR A C 1
ATOM 999 O O . TYR A 1 125 ? -8.339 10.084 -8.917 1.00 88.69 125 TYR A O 1
ATOM 1007 N N . ALA A 1 126 ? -7.112 11.450 -10.202 1.00 86.31 126 ALA A N 1
ATOM 1008 C CA . ALA A 1 126 ? -7.622 12.700 -9.634 1.00 86.31 126 ALA A CA 1
ATOM 1009 C C . ALA A 1 126 ? -9.153 12.865 -9.739 1.00 86.31 126 ALA A C 1
ATOM 1011 O O . ALA A 1 126 ? -9.764 13.587 -8.951 1.00 86.31 126 ALA A O 1
ATOM 1012 N N . LEU A 1 127 ? -9.804 12.238 -10.723 1.00 91.31 127 LEU A N 1
ATOM 1013 C CA . LEU A 1 127 ? -11.267 12.227 -10.831 1.00 91.31 127 LEU A CA 1
ATOM 1014 C C . LEU A 1 127 ? -11.914 11.216 -9.882 1.00 91.31 127 LEU A C 1
ATOM 1016 O O . LEU A 1 127 ? -13.016 11.462 -9.392 1.00 91.31 127 LEU A O 1
ATOM 1020 N N . ILE A 1 128 ? -11.259 10.081 -9.644 1.00 92.12 128 ILE A N 1
ATOM 1021 C CA . ILE A 1 128 ? -11.746 9.046 -8.731 1.00 92.12 128 ILE A CA 1
ATOM 1022 C C . ILE A 1 128 ? -11.578 9.498 -7.280 1.00 92.12 128 ILE A C 1
ATOM 1024 O O . ILE A 1 128 ? -12.510 9.321 -6.499 1.00 92.12 128 ILE A O 1
ATOM 1028 N N . THR A 1 129 ? -10.459 10.136 -6.928 1.00 88.50 129 THR A N 1
ATOM 1029 C CA . THR A 1 129 ? -10.200 10.599 -5.555 1.00 88.50 129 THR A CA 1
ATOM 1030 C C . THR A 1 129 ? -11.236 11.602 -5.053 1.00 88.50 129 THR A C 1
ATOM 1032 O O . THR A 1 129 ? -11.536 11.622 -3.869 1.00 88.50 129 THR A O 1
ATOM 1035 N N . LYS A 1 130 ? -11.892 12.352 -5.948 1.00 89.12 130 LYS A N 1
ATOM 1036 C CA . LYS A 1 130 ? -13.030 13.229 -5.603 1.00 89.12 130 LYS A CA 1
ATOM 1037 C C . LYS A 1 130 ? -14.256 12.492 -5.051 1.00 89.12 130 LYS A C 1
ATOM 1039 O O . LYS A 1 130 ? -15.171 13.140 -4.558 1.00 89.12 130 LYS A O 1
ATOM 1044 N N . LYS A 1 131 ? -14.319 11.167 -5.207 1.00 90.94 131 LYS A N 1
ATOM 1045 C CA . LYS A 1 131 ? -15.393 10.308 -4.686 1.00 90.94 131 LYS A CA 1
ATOM 1046 C C . LYS A 1 131 ? -15.015 9.628 -3.368 1.00 90.94 131 LYS A C 1
ATOM 1048 O O . LYS A 1 131 ? -15.852 8.924 -2.811 1.00 90.94 131 LYS A O 1
ATOM 1053 N N . VAL A 1 132 ? -13.765 9.768 -2.923 1.00 89.69 132 VAL A N 1
ATOM 1054 C CA . VAL A 1 132 ? -13.293 9.212 -1.651 1.00 89.69 132 VAL A CA 1
ATOM 1055 C C . VAL A 1 132 ? -13.962 10.003 -0.521 1.00 89.69 132 VAL A C 1
ATOM 1057 O O . VAL A 1 132 ? -13.987 11.233 -0.609 1.00 89.69 132 VAL A O 1
ATOM 1060 N N . PRO A 1 133 ? -14.516 9.337 0.509 1.00 88.62 133 PRO A N 1
ATOM 1061 C CA . PRO A 1 133 ? -14.987 10.019 1.713 1.00 88.62 133 PRO A CA 1
ATOM 1062 C C . PRO A 1 133 ? -13.879 10.891 2.314 1.00 88.62 133 PRO A C 1
ATOM 1064 O O . PRO A 1 133 ? -12.715 10.491 2.311 1.00 88.62 133 PRO A O 1
ATOM 106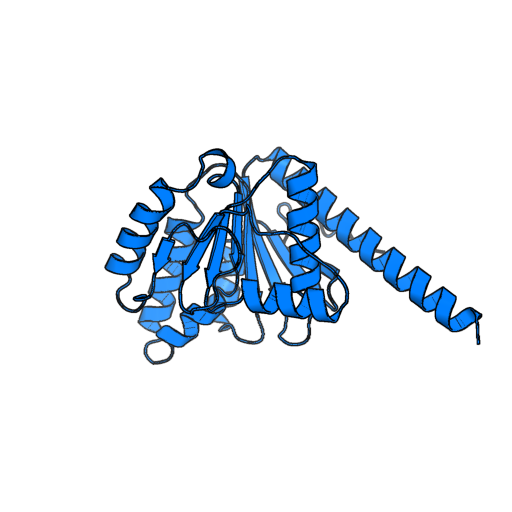7 N N . GLU A 1 134 ? -14.217 12.082 2.806 1.00 83.56 134 GLU A N 1
ATOM 1068 C CA . GLU A 1 134 ? -13.227 13.054 3.294 1.00 83.56 134 GLU A CA 1
ATOM 1069 C C . GLU A 1 134 ? -12.372 12.455 4.421 1.00 83.56 134 GLU A C 1
ATOM 1071 O O . GLU A 1 134 ? -11.146 12.528 4.375 1.00 83.56 134 GLU A O 1
ATOM 1076 N N . GLU A 1 135 ? -13.013 11.734 5.341 1.00 81.69 135 GLU A N 1
ATOM 1077 C CA . GLU A 1 135 ? -12.391 11.013 6.453 1.00 81.69 135 GLU A CA 1
ATOM 1078 C C . GLU A 1 135 ? -11.413 9.909 6.017 1.00 81.69 135 GLU A C 1
ATOM 1080 O O . GLU A 1 135 ? -10.509 9.539 6.765 1.00 81.69 135 GLU A O 1
ATOM 1085 N N . SER A 1 136 ? -11.573 9.390 4.798 1.00 85.50 136 SER A N 1
ATOM 1086 C CA . SER A 1 136 ? -10.705 8.362 4.219 1.00 85.50 136 SER A CA 1
ATOM 1087 C C . SER A 1 136 ? -9.602 8.941 3.342 1.00 85.50 136 SER A C 1
ATOM 1089 O O . SER A 1 136 ? -8.625 8.253 3.056 1.00 85.50 136 SER A O 1
ATOM 1091 N N . GLY A 1 137 ? -9.744 10.189 2.892 1.00 78.75 137 GLY A N 1
ATOM 1092 C CA . GLY A 1 137 ? -8.796 10.844 1.991 1.00 78.75 137 GLY A CA 1
ATOM 1093 C C . GLY A 1 137 ? -7.474 11.240 2.653 1.00 78.75 137 GLY A C 1
ATOM 1094 O O . GLY A 1 137 ? -6.485 11.425 1.946 1.00 78.75 137 GLY A O 1
ATOM 1095 N N . GLU A 1 138 ? -7.445 11.349 3.985 1.00 85.50 138 GLU A N 1
ATOM 1096 C CA . GLU A 1 138 ? -6.253 11.729 4.760 1.00 85.50 138 GLU A CA 1
ATOM 1097 C C . GLU A 1 138 ? -5.296 10.548 4.995 1.00 85.50 138 GLU A C 1
ATOM 1099 O O . GLU A 1 138 ? -4.083 10.717 5.090 1.00 85.50 138 GLU A O 1
ATOM 1104 N N . HIS A 1 139 ? -5.814 9.320 5.058 1.00 88.69 139 HIS A N 1
ATOM 1105 C CA . HIS A 1 139 ? -5.018 8.129 5.355 1.00 88.69 139 HIS A CA 1
ATOM 1106 C C . HIS A 1 139 ? -5.076 7.146 4.196 1.00 88.69 139 HIS A C 1
ATOM 1108 O O . HIS A 1 139 ? -6.155 6.771 3.749 1.00 88.69 139 HIS A O 1
ATOM 1114 N N . THR A 1 140 ? -3.922 6.707 3.691 1.00 91.88 140 THR A N 1
ATOM 1115 C CA . THR A 1 140 ? -3.881 5.821 2.517 1.00 91.88 140 THR A CA 1
ATOM 1116 C C . THR A 1 140 ? -2.969 4.627 2.731 1.00 91.88 140 THR A C 1
ATOM 1118 O O . THR A 1 140 ? -1.839 4.783 3.183 1.00 91.88 140 THR A O 1
ATOM 1121 N N . VAL A 1 141 ? -3.419 3.441 2.324 1.00 95.06 141 VAL A N 1
ATOM 1122 C CA . VAL A 1 141 ? -2.566 2.261 2.144 1.00 95.06 141 VAL A CA 1
ATOM 1123 C C . VAL A 1 141 ? -2.421 1.975 0.657 1.00 95.06 141 VAL A C 1
ATOM 1125 O O . VAL A 1 141 ? -3.411 1.754 -0.036 1.00 95.06 141 VAL A O 1
ATOM 1128 N N . VAL A 1 142 ? -1.190 1.933 0.160 1.00 94.81 142 VAL A N 1
ATOM 1129 C CA . VAL A 1 142 ? -0.890 1.547 -1.222 1.00 94.81 142 VAL A CA 1
ATOM 1130 C C . VAL A 1 142 ? -0.311 0.141 -1.220 1.00 94.81 142 VAL A C 1
ATOM 1132 O O . VAL A 1 142 ? 0.706 -0.120 -0.576 1.00 94.81 142 VAL A O 1
ATOM 1135 N N . LEU A 1 143 ? -0.952 -0.767 -1.953 1.00 97.44 143 LEU A N 1
ATOM 1136 C CA . LEU A 1 143 ? -0.576 -2.175 -2.031 1.00 97.44 143 LEU A CA 1
ATOM 1137 C C . LEU A 1 143 ? -0.125 -2.533 -3.445 1.00 97.44 143 LEU A C 1
ATOM 1139 O O . LEU A 1 143 ? -0.853 -2.289 -4.403 1.00 97.44 143 LEU A O 1
ATOM 1143 N N . GLY A 1 144 ? 1.032 -3.186 -3.570 1.00 94.38 144 GLY A N 1
ATOM 1144 C CA . GLY A 1 144 ? 1.523 -3.716 -4.846 1.00 94.38 144 GLY A CA 1
ATOM 1145 C C . GLY A 1 144 ? 2.184 -2.678 -5.751 1.00 94.38 144 GLY A C 1
ATOM 1146 O O . GLY A 1 144 ? 2.147 -2.824 -6.974 1.00 94.38 144 GLY A O 1
ATOM 1147 N N . ILE A 1 145 ? 2.764 -1.618 -5.179 1.00 90.56 145 ILE A N 1
ATOM 1148 C CA . ILE A 1 145 ? 3.350 -0.501 -5.936 1.00 90.56 145 ILE A CA 1
ATOM 1149 C C . ILE A 1 145 ? 4.486 -0.945 -6.868 1.00 90.56 145 ILE A C 1
ATOM 1151 O O . ILE A 1 145 ? 4.667 -0.381 -7.948 1.00 90.56 145 ILE A O 1
ATOM 1155 N N . GLU A 1 146 ? 5.204 -2.014 -6.515 1.00 90.12 146 GLU A N 1
ATOM 1156 C CA . GLU A 1 146 ? 6.226 -2.623 -7.365 1.00 90.12 146 GLU A CA 1
ATOM 1157 C C . GLU A 1 146 ? 5.675 -3.088 -8.716 1.00 90.12 146 GLU A C 1
ATOM 1159 O O . GLU A 1 146 ? 6.411 -3.103 -9.700 1.00 90.12 146 GLU A O 1
ATOM 1164 N N . LYS A 1 147 ? 4.384 -3.427 -8.808 1.00 88.75 147 LYS A N 1
ATOM 1165 C CA . LYS A 1 147 ? 3.784 -3.997 -10.021 1.00 88.75 147 LYS A CA 1
ATOM 1166 C C . LYS A 1 147 ? 3.660 -2.988 -11.158 1.00 88.75 147 LYS A C 1
ATOM 1168 O O . LYS A 1 147 ? 3.571 -3.402 -12.312 1.00 88.75 147 LYS A O 1
ATOM 1173 N N . PHE A 1 148 ? 3.737 -1.683 -10.883 1.00 79.06 148 PHE A N 1
ATOM 1174 C CA . PHE A 1 148 ? 3.873 -0.692 -11.955 1.00 79.06 148 PHE A CA 1
ATOM 1175 C C . PHE A 1 148 ? 5.159 -0.866 -12.749 1.00 79.06 148 PHE A C 1
ATOM 1177 O O . PHE A 1 148 ? 5.169 -0.575 -13.945 1.00 79.06 148 PHE A O 1
ATOM 1184 N N . SER A 1 149 ? 6.217 -1.398 -12.126 1.00 75.50 149 SER A N 1
ATOM 1185 C CA . SER A 1 149 ? 7.467 -1.663 -12.836 1.00 75.50 149 SER A CA 1
ATOM 1186 C C . SER A 1 149 ? 7.264 -2.589 -14.028 1.00 75.50 149 SER A C 1
ATOM 1188 O O . SER A 1 149 ? 7.839 -2.330 -15.080 1.00 75.50 149 SER A O 1
ATOM 1190 N N . PHE A 1 150 ? 6.352 -3.562 -13.923 1.00 77.50 150 PHE A N 1
ATOM 1191 C CA . PHE A 1 150 ? 6.020 -4.505 -14.995 1.00 77.50 150 PHE A CA 1
ATOM 1192 C C . PHE A 1 150 ? 5.459 -3.840 -16.240 1.00 77.50 150 PHE A C 1
ATOM 1194 O O . PHE A 1 150 ? 5.687 -4.317 -17.346 1.00 77.50 150 PHE A O 1
ATOM 1201 N N . THR A 1 151 ? 4.773 -2.712 -16.075 1.00 73.44 151 THR A N 1
ATOM 1202 C CA . THR A 1 151 ? 4.168 -2.005 -17.205 1.00 73.44 151 THR A CA 1
ATOM 1203 C C . THR A 1 151 ? 5.210 -1.247 -18.034 1.00 73.44 151 THR A C 1
ATOM 1205 O O . THR A 1 151 ? 4.994 -0.962 -19.210 1.00 73.44 151 THR A O 1
ATOM 1208 N N . PHE A 1 152 ? 6.371 -0.948 -17.448 1.00 71.88 152 PHE A N 1
ATOM 1209 C CA . PHE A 1 152 ? 7.423 -0.160 -18.089 1.00 71.88 152 PHE A CA 1
ATOM 1210 C C . PHE A 1 152 ? 8.780 -0.874 -18.120 1.00 71.88 152 PHE A C 1
ATOM 1212 O O . PHE A 1 152 ? 9.797 -0.215 -18.337 1.00 71.88 152 PHE A O 1
ATOM 1219 N N . MET A 1 153 ? 8.817 -2.202 -17.934 1.00 68.62 153 MET A N 1
ATOM 1220 C CA . MET A 1 153 ? 10.067 -2.984 -17.941 1.00 68.62 153 MET A CA 1
ATOM 1221 C C . MET A 1 153 ? 10.883 -2.765 -19.216 1.00 68.62 153 MET A C 1
ATOM 1223 O O . MET A 1 153 ? 12.105 -2.651 -19.153 1.00 68.62 153 MET A O 1
ATOM 1227 N N . ASP A 1 154 ? 10.203 -2.625 -20.353 1.00 75.94 154 ASP A N 1
ATOM 1228 C CA . ASP A 1 154 ? 10.840 -2.438 -21.658 1.00 75.94 154 ASP A CA 1
ATOM 1229 C C . ASP A 1 154 ? 11.296 -0.986 -21.908 1.00 75.94 154 ASP A C 1
ATOM 1231 O O . ASP A 1 154 ? 11.868 -0.678 -22.953 1.00 75.94 154 ASP A O 1
ATOM 1235 N N . ASN A 1 155 ? 11.044 -0.064 -20.969 1.00 76.25 155 ASN A N 1
ATOM 1236 C CA . ASN A 1 155 ? 11.414 1.346 -21.085 1.00 76.25 155 ASN A CA 1
ATOM 1237 C C . ASN A 1 155 ? 11.857 1.935 -19.728 1.00 76.25 155 ASN A C 1
ATOM 1239 O O . ASN A 1 155 ? 11.105 2.695 -19.106 1.00 76.25 155 ASN A O 1
ATOM 1243 N N . PRO A 1 156 ? 13.094 1.635 -19.280 1.00 72.31 156 PRO A N 1
ATOM 1244 C CA . PRO A 1 156 ? 13.617 2.108 -17.998 1.00 72.31 156 PRO A CA 1
ATOM 1245 C C . PRO A 1 156 ? 13.523 3.634 -17.792 1.00 72.31 156 PRO A C 1
ATOM 1247 O O . PRO A 1 156 ? 13.058 4.042 -16.732 1.00 72.31 156 PRO A O 1
ATOM 1250 N N . PRO A 1 157 ? 13.815 4.506 -18.783 1.00 77.88 157 PRO A N 1
ATOM 1251 C CA . PRO A 1 157 ? 13.633 5.952 -18.609 1.00 77.88 157 PRO A CA 1
ATOM 1252 C C . PRO A 1 157 ? 12.180 6.374 -18.343 1.00 77.88 157 PRO A C 1
ATOM 1254 O O . PRO A 1 157 ? 11.926 7.353 -17.641 1.00 77.88 157 PRO A O 1
ATOM 1257 N N . LYS A 1 158 ? 11.202 5.663 -18.918 1.00 75.06 158 LYS A N 1
ATOM 1258 C CA . LYS A 1 158 ? 9.779 5.915 -18.654 1.00 75.06 158 LYS A CA 1
ATOM 1259 C C . LYS A 1 158 ? 9.395 5.467 -17.245 1.00 75.06 158 LYS A C 1
ATOM 1261 O O . LYS A 1 158 ? 8.635 6.172 -16.587 1.00 75.06 158 LYS A O 1
ATOM 1266 N N . LEU A 1 159 ? 9.955 4.350 -16.781 1.00 73.94 159 LEU A N 1
ATOM 1267 C CA . LEU A 1 159 ? 9.785 3.852 -15.419 1.00 73.94 159 LEU A CA 1
ATOM 1268 C C . LEU A 1 159 ? 10.345 4.829 -14.373 1.00 73.94 159 LEU A C 1
ATOM 1270 O O . LEU A 1 159 ? 9.669 5.140 -13.397 1.00 73.94 159 LEU A O 1
ATOM 1274 N N . GLU A 1 160 ? 11.546 5.363 -14.595 1.00 73.00 160 GLU A N 1
ATOM 1275 C CA . GLU A 1 160 ? 12.156 6.357 -13.701 1.00 73.00 160 GLU A CA 1
ATOM 1276 C C . GLU A 1 160 ? 11.296 7.625 -13.608 1.00 73.00 160 GLU A C 1
ATOM 1278 O O . GLU A 1 160 ? 10.932 8.049 -12.514 1.00 73.00 160 GLU A O 1
ATOM 1283 N N . ARG A 1 161 ? 10.863 8.176 -14.752 1.00 75.44 161 ARG A N 1
ATOM 1284 C CA . ARG A 1 161 ? 9.965 9.348 -14.792 1.00 75.44 161 ARG A CA 1
ATOM 1285 C C . ARG A 1 161 ? 8.620 9.095 -14.119 1.00 75.44 161 ARG A C 1
ATOM 1287 O O . ARG A 1 161 ? 8.055 10.015 -13.528 1.00 75.44 161 ARG A O 1
ATOM 1294 N N . TYR A 1 162 ? 8.091 7.879 -14.247 1.00 73.75 162 TYR A N 1
ATOM 1295 C CA . TYR A 1 162 ? 6.866 7.463 -13.571 1.00 73.75 162 TYR A CA 1
ATOM 1296 C C . TYR A 1 162 ? 7.047 7.553 -12.055 1.00 73.75 162 TYR A C 1
ATOM 1298 O O . TYR A 1 162 ? 6.258 8.213 -11.380 1.00 73.75 162 TYR A O 1
ATOM 1306 N N . PHE A 1 163 ? 8.123 6.965 -11.530 1.00 71.94 163 PHE A N 1
ATOM 1307 C CA . PHE A 1 163 ? 8.395 6.978 -10.098 1.00 71.94 163 PHE A CA 1
ATOM 1308 C C . PHE A 1 163 ? 8.701 8.372 -9.568 1.00 71.94 163 PHE A C 1
ATOM 1310 O O . PHE A 1 163 ? 8.079 8.764 -8.586 1.00 71.94 163 PHE A O 1
ATOM 1317 N N . GLU A 1 164 ? 9.528 9.165 -10.253 1.00 72.06 164 GLU A N 1
ATOM 1318 C CA . GLU A 1 164 ? 9.779 10.557 -9.859 1.00 72.06 164 GLU A CA 1
ATOM 1319 C C . GLU A 1 164 ? 8.484 11.370 -9.761 1.00 72.06 164 GLU A C 1
ATOM 1321 O O . GLU A 1 164 ? 8.329 12.200 -8.864 1.00 72.06 164 GLU A O 1
ATOM 1326 N N . ARG A 1 165 ? 7.539 11.155 -10.684 1.00 69.06 165 ARG A N 1
ATOM 1327 C CA . ARG A 1 165 ? 6.259 11.864 -10.662 1.00 69.06 165 ARG A CA 1
ATOM 1328 C C . ARG A 1 165 ? 5.345 11.328 -9.568 1.00 69.06 165 ARG A C 1
ATOM 1330 O O . ARG A 1 165 ? 4.795 12.151 -8.843 1.00 69.06 165 ARG A O 1
ATOM 1337 N N . ILE A 1 166 ? 5.193 10.017 -9.385 1.00 65.56 166 ILE A N 1
ATOM 1338 C CA . ILE A 1 166 ? 4.346 9.467 -8.311 1.00 65.56 166 ILE A CA 1
ATOM 1339 C C . ILE A 1 166 ? 4.858 9.890 -6.933 1.00 65.56 166 ILE A C 1
ATOM 1341 O O . ILE A 1 166 ? 4.084 10.432 -6.140 1.00 65.56 166 ILE A O 1
ATOM 1345 N N . THR A 1 167 ? 6.152 9.737 -6.652 1.00 63.66 167 THR A N 1
ATOM 1346 C CA . THR A 1 167 ? 6.676 10.054 -5.319 1.00 63.66 167 THR A CA 1
ATOM 1347 C C . THR A 1 167 ? 6.613 11.547 -5.013 1.00 63.66 167 THR A C 1
ATOM 1349 O O . THR A 1 167 ? 6.264 11.943 -3.902 1.00 63.66 167 THR A O 1
ATOM 1352 N N . ARG A 1 168 ? 6.863 12.412 -6.006 1.00 63.59 168 ARG A N 1
ATOM 1353 C CA . ARG A 1 168 ? 6.839 13.870 -5.802 1.00 63.59 168 ARG A CA 1
ATOM 1354 C C . ARG A 1 168 ? 5.448 14.492 -5.854 1.00 63.59 168 ARG A C 1
ATOM 1356 O O . ARG A 1 168 ? 5.252 15.515 -5.205 1.00 63.59 168 ARG A O 1
ATOM 1363 N N . SER A 1 169 ? 4.522 13.946 -6.643 1.00 56.19 169 SER A N 1
ATOM 1364 C CA . SER A 1 169 ? 3.215 14.572 -6.910 1.00 56.19 169 SER A CA 1
ATOM 1365 C C . SER A 1 169 ? 2.029 13.910 -6.223 1.00 56.19 169 SER A C 1
ATOM 1367 O O . SER A 1 169 ? 1.004 14.564 -6.117 1.00 56.19 169 SER A O 1
ATOM 1369 N N . HIS A 1 170 ? 2.123 12.653 -5.781 1.00 54.75 170 HIS A N 1
ATOM 1370 C CA . HIS A 1 170 ? 0.991 11.957 -5.149 1.00 54.75 170 HIS A CA 1
ATOM 1371 C C . HIS A 1 170 ? 1.175 11.778 -3.648 1.00 54.75 170 HIS A C 1
ATOM 1373 O O . HIS A 1 170 ? 0.206 11.876 -2.908 1.00 54.75 170 HIS A O 1
ATOM 1379 N N . LEU A 1 171 ? 2.412 11.596 -3.181 1.00 54.69 171 LEU A N 1
ATOM 1380 C CA . LEU A 1 171 ? 2.679 11.422 -1.751 1.00 54.69 171 LEU A CA 1
ATOM 1381 C C . LEU A 1 171 ? 2.775 12.750 -0.979 1.00 54.69 171 LEU A C 1
ATOM 1383 O O . LEU A 1 171 ? 2.775 12.750 0.244 1.00 54.69 171 LEU A O 1
ATOM 1387 N N . LYS A 1 172 ? 2.874 13.887 -1.683 1.00 51.41 172 LYS A N 1
ATOM 1388 C CA . LYS A 1 172 ? 3.037 15.226 -1.080 1.00 51.41 172 LYS A CA 1
ATOM 1389 C C . LYS A 1 172 ? 1.742 16.020 -0.929 1.00 51.41 172 LYS A C 1
ATOM 1391 O O . LYS A 1 172 ? 1.784 17.164 -0.482 1.00 51.41 172 LYS A O 1
ATOM 1396 N N . PHE A 1 173 ? 0.611 15.452 -1.331 1.00 48.59 173 PHE A N 1
ATOM 1397 C CA . PHE A 1 173 ? -0.681 16.116 -1.243 1.00 48.59 173 PHE A CA 1
ATOM 1398 C C . PHE A 1 173 ? -1.541 15.373 -0.238 1.00 48.59 173 PHE A C 1
ATOM 1400 O O . PHE A 1 173 ? -2.243 14.440 -0.612 1.00 48.59 173 PHE A O 1
ATOM 1407 N N . ASN A 1 174 ? -1.430 15.793 1.022 1.00 54.50 174 ASN A N 1
ATOM 1408 C CA . ASN A 1 174 ? -2.513 16.021 1.984 1.00 54.50 174 ASN A CA 1
ATOM 1409 C C . ASN A 1 174 ? -2.008 15.811 3.416 1.00 54.50 174 ASN A C 1
ATOM 1411 O O . ASN A 1 174 ? -0.975 15.190 3.652 1.00 54.50 174 ASN A O 1
ATOM 1415 N N . ASN A 1 175 ? -2.740 16.378 4.375 1.00 71.12 175 ASN A N 1
ATOM 1416 C CA . ASN A 1 175 ? -2.604 15.989 5.772 1.00 71.12 175 ASN A CA 1
ATOM 1417 C C . ASN A 1 175 ? -2.874 14.479 5.894 1.00 71.12 175 ASN A C 1
ATOM 1419 O O . ASN A 1 175 ? -3.744 13.960 5.195 1.00 71.12 175 ASN A O 1
ATOM 1423 N N . GLY A 1 176 ? -2.167 13.812 6.804 1.00 82.38 176 GLY A N 1
ATOM 1424 C CA . GLY A 1 176 ? -2.404 12.418 7.158 1.00 82.38 176 GLY A CA 1
ATOM 1425 C C . GLY A 1 176 ? -1.309 11.432 6.736 1.00 82.38 176 GLY A C 1
ATOM 1426 O O . GLY A 1 176 ? -0.196 11.792 6.350 1.00 82.38 176 GLY A O 1
ATOM 1427 N N . ILE A 1 177 ? -1.580 10.151 6.979 1.00 88.00 177 ILE A N 1
ATOM 1428 C CA . ILE A 1 177 ? -0.556 9.097 7.021 1.00 88.00 177 ILE A CA 1
ATOM 1429 C C . ILE A 1 177 ? -0.719 8.171 5.821 1.00 88.00 177 ILE A C 1
ATOM 1431 O O . ILE A 1 177 ? -1.754 7.518 5.671 1.00 88.00 177 ILE A O 1
ATOM 1435 N N . HIS A 1 178 ? 0.334 8.057 5.019 1.00 89.38 178 HIS A N 1
ATOM 1436 C CA . HIS A 1 178 ? 0.376 7.188 3.849 1.00 89.38 178 HIS A CA 1
ATOM 1437 C C . HIS A 1 178 ? 1.338 6.027 4.083 1.00 89.38 178 HIS A C 1
ATOM 1439 O O . HIS A 1 178 ? 2.471 6.221 4.514 1.00 89.38 178 HIS A O 1
ATOM 1445 N N . ILE A 1 179 ? 0.898 4.809 3.788 1.00 92.56 179 ILE A N 1
ATOM 1446 C CA . ILE A 1 179 ? 1.671 3.587 4.006 1.00 92.56 179 ILE A CA 1
ATOM 1447 C C . ILE A 1 179 ? 1.814 2.854 2.682 1.00 92.56 179 ILE A C 1
ATOM 1449 O O . ILE A 1 179 ? 0.826 2.437 2.078 1.00 92.56 179 ILE A O 1
ATOM 1453 N N . LEU A 1 180 ? 3.052 2.688 2.231 1.00 94.06 180 LEU A N 1
ATOM 1454 C CA . LEU A 1 180 ? 3.390 2.073 0.955 1.00 94.06 180 LEU A CA 1
ATOM 1455 C C . LEU A 1 180 ? 3.970 0.686 1.196 1.00 94.06 180 LEU A C 1
ATOM 1457 O O . LEU A 1 180 ? 5.040 0.560 1.780 1.00 94.06 180 LEU A O 1
ATOM 1461 N N . PHE A 1 181 ? 3.299 -0.355 0.718 1.00 96.69 181 PHE A N 1
ATOM 1462 C CA . PHE A 1 181 ? 3.830 -1.715 0.743 1.00 96.69 181 PHE A CA 1
ATOM 1463 C C . PHE A 1 181 ? 4.653 -1.974 -0.520 1.00 96.69 181 PHE A C 1
ATOM 1465 O O . PHE A 1 181 ? 4.113 -1.926 -1.628 1.00 96.69 181 PHE A O 1
ATOM 1472 N N . LEU A 1 182 ? 5.937 -2.299 -0.346 1.00 95.50 182 LEU A N 1
ATOM 1473 C CA . LEU A 1 182 ? 6.892 -2.552 -1.424 1.00 95.50 182 LEU A CA 1
ATOM 1474 C C . LEU A 1 182 ? 7.543 -3.934 -1.293 1.00 95.50 182 LEU A C 1
ATOM 1476 O O . LEU A 1 182 ? 8.292 -4.194 -0.349 1.00 95.50 182 LEU A O 1
ATOM 1480 N N . ASN A 1 183 ? 7.330 -4.797 -2.291 1.00 96.25 183 ASN A N 1
ATOM 1481 C CA . ASN A 1 183 ? 8.068 -6.057 -2.377 1.00 96.25 183 ASN A CA 1
ATOM 1482 C C . ASN A 1 183 ? 9.481 -5.817 -2.934 1.00 96.25 183 ASN A C 1
ATOM 1484 O O . ASN A 1 183 ? 9.671 -5.688 -4.148 1.00 96.25 183 ASN A O 1
ATOM 1488 N N . VAL A 1 184 ? 10.492 -5.800 -2.065 1.00 94.50 184 VAL A N 1
ATOM 1489 C CA . VAL A 1 184 ? 11.889 -5.535 -2.452 1.00 94.50 184 VAL A CA 1
ATOM 1490 C C . VAL A 1 184 ? 12.529 -6.687 -3.230 1.00 94.50 184 VAL A C 1
ATOM 1492 O O . VAL A 1 184 ? 13.559 -6.495 -3.867 1.00 94.50 184 VAL A O 1
ATOM 1495 N N . SER A 1 185 ? 11.920 -7.880 -3.236 1.00 93.88 185 SER A N 1
ATOM 1496 C CA . SER A 1 185 ? 12.354 -8.981 -4.110 1.00 93.88 185 SER A CA 1
ATOM 1497 C C . SER A 1 185 ? 11.932 -8.786 -5.569 1.00 93.88 185 SER A C 1
ATOM 1499 O O . SER A 1 185 ? 12.460 -9.466 -6.445 1.00 93.88 185 SER A O 1
ATOM 1501 N N . MET A 1 186 ? 10.961 -7.907 -5.827 1.00 90.69 186 MET A N 1
ATOM 1502 C CA . MET A 1 186 ? 10.392 -7.668 -7.158 1.00 90.69 186 MET A CA 1
ATOM 1503 C C . MET A 1 186 ? 10.726 -6.270 -7.691 1.00 90.69 186 MET A C 1
ATOM 1505 O O . MET A 1 186 ? 10.829 -6.083 -8.901 1.00 90.69 186 MET A O 1
ATOM 1509 N N . ALA A 1 187 ? 10.893 -5.289 -6.804 1.00 87.94 187 ALA A N 1
ATOM 1510 C CA . ALA A 1 187 ? 11.222 -3.918 -7.165 1.00 87.94 187 ALA A CA 1
ATOM 1511 C C . ALA A 1 187 ? 12.668 -3.768 -7.674 1.00 87.94 187 ALA A C 1
ATOM 1513 O O . ALA A 1 187 ? 13.582 -4.474 -7.248 1.00 87.94 187 ALA A O 1
ATOM 1514 N N . SER A 1 188 ? 12.896 -2.802 -8.571 1.00 84.25 188 SER A N 1
ATOM 1515 C CA . SER A 1 188 ? 14.250 -2.480 -9.029 1.00 84.25 188 SER A CA 1
ATOM 1516 C C . SER A 1 188 ? 15.042 -1.738 -7.940 1.00 84.25 188 SER A C 1
ATOM 1518 O O . SER A 1 188 ? 14.454 -0.961 -7.183 1.00 84.25 188 SER A O 1
ATOM 1520 N N . PRO A 1 189 ? 16.382 -1.880 -7.880 1.00 85.31 189 PRO A N 1
ATOM 1521 C CA . PRO A 1 189 ? 17.201 -1.164 -6.899 1.00 85.31 189 PRO A CA 1
ATOM 1522 C C . PRO A 1 189 ? 17.031 0.358 -6.951 1.00 85.31 189 PRO A C 1
ATOM 1524 O O . PRO A 1 189 ? 16.977 1.005 -5.910 1.00 85.31 189 PRO A O 1
ATOM 1527 N N . TYR A 1 190 ? 16.904 0.926 -8.156 1.00 82.44 190 TYR A N 1
ATOM 1528 C CA . TYR A 1 190 ? 16.631 2.354 -8.333 1.00 82.44 190 TYR A CA 1
ATOM 1529 C C . TYR A 1 190 ? 15.310 2.756 -7.669 1.00 82.44 190 TYR A C 1
ATOM 1531 O O . TYR A 1 190 ? 15.265 3.738 -6.933 1.00 82.44 190 TYR A O 1
ATOM 1539 N N . PHE A 1 191 ? 14.247 1.976 -7.884 1.00 83.44 191 PHE A N 1
ATOM 1540 C CA . PHE A 1 191 ? 12.934 2.284 -7.329 1.00 83.44 191 PHE A CA 1
ATOM 1541 C C . PHE A 1 191 ? 12.921 2.197 -5.802 1.00 83.44 191 PHE A C 1
ATOM 1543 O O . PHE A 1 191 ? 12.414 3.104 -5.144 1.00 83.44 191 PHE A O 1
ATOM 1550 N N . ILE A 1 192 ? 13.548 1.153 -5.249 1.00 88.62 192 ILE A N 1
ATOM 1551 C CA . ILE A 1 192 ? 13.719 0.986 -3.802 1.00 88.62 192 ILE A CA 1
ATOM 1552 C C . ILE A 1 192 ? 14.422 2.220 -3.222 1.00 88.62 192 ILE A C 1
ATOM 1554 O O . ILE A 1 192 ? 13.877 2.877 -2.341 1.00 88.62 192 ILE A O 1
ATOM 1558 N N . LYS A 1 193 ? 15.582 2.608 -3.772 1.00 88.50 193 LYS A N 1
ATOM 1559 C CA . LYS A 1 193 ? 16.340 3.767 -3.270 1.00 88.50 193 LYS A CA 1
ATOM 1560 C C . LYS A 1 193 ? 15.611 5.096 -3.432 1.00 88.50 193 LYS A C 1
ATOM 1562 O O . LYS A 1 193 ? 15.719 5.941 -2.547 1.00 88.50 193 LYS A O 1
ATOM 1567 N N . SER A 1 194 ? 14.843 5.274 -4.506 1.00 84.88 194 SER A N 1
ATOM 1568 C CA . SER A 1 194 ? 14.009 6.466 -4.681 1.00 84.88 194 SER A CA 1
ATOM 1569 C C . SER A 1 194 ? 12.949 6.571 -3.582 1.00 84.88 194 SER A C 1
ATOM 1571 O O . SER A 1 194 ? 12.802 7.630 -2.979 1.00 84.88 194 SER A O 1
ATOM 1573 N N . LEU A 1 195 ? 12.240 5.477 -3.279 1.00 87.38 195 LEU A N 1
ATOM 1574 C CA . LEU A 1 195 ? 11.227 5.467 -2.221 1.00 87.38 195 LEU A CA 1
ATOM 1575 C C . LEU A 1 195 ? 11.842 5.611 -0.826 1.00 87.38 195 LEU A C 1
ATOM 1577 O O . LEU A 1 195 ? 11.331 6.389 -0.024 1.00 87.38 195 LEU A O 1
ATOM 1581 N N . GLU A 1 196 ? 12.950 4.920 -0.543 1.00 89.50 196 GLU A N 1
ATOM 1582 C CA . GLU A 1 196 ? 13.689 5.070 0.718 1.00 89.50 196 GLU A CA 1
ATOM 1583 C C . GLU A 1 196 ? 14.115 6.527 0.954 1.00 89.50 196 GLU A C 1
ATOM 1585 O O . GLU A 1 196 ? 14.124 7.001 2.092 1.00 89.50 196 GLU A O 1
ATOM 1590 N N . GLN A 1 197 ? 14.498 7.242 -0.109 1.00 85.81 197 GLN A N 1
ATOM 1591 C CA . GLN A 1 197 ? 14.881 8.647 -0.034 1.00 85.81 197 GLN A CA 1
ATOM 1592 C C . GLN A 1 197 ? 13.671 9.547 0.244 1.00 85.81 197 GLN A C 1
ATOM 1594 O O . GLN A 1 197 ? 13.772 10.429 1.099 1.00 85.81 197 GLN A O 1
ATOM 1599 N N . ASP A 1 198 ? 12.556 9.312 -0.450 1.00 84.00 198 ASP A N 1
ATOM 1600 C CA . ASP A 1 198 ? 11.371 10.173 -0.414 1.00 84.00 198 ASP A CA 1
ATOM 1601 C C . ASP A 1 198 ? 10.480 9.957 0.823 1.00 84.00 198 ASP A C 1
ATOM 1603 O O . ASP A 1 198 ? 9.811 10.899 1.241 1.00 84.00 198 ASP A O 1
ATOM 1607 N N . CYS A 1 199 ? 10.477 8.764 1.429 1.00 86.25 199 CYS A N 1
ATOM 1608 C CA . CYS A 1 199 ? 9.650 8.461 2.605 1.00 86.25 199 CYS A CA 1
ATOM 1609 C C . CYS A 1 199 ? 10.324 8.893 3.917 1.00 86.25 199 CYS A C 1
ATOM 1611 O O . CYS A 1 199 ? 11.532 8.703 4.106 1.00 86.25 199 CYS A O 1
ATOM 1613 N N . GLU A 1 200 ? 9.551 9.421 4.869 1.00 85.62 200 GLU A N 1
ATOM 1614 C CA . GLU A 1 200 ? 10.051 9.818 6.192 1.00 85.62 200 GLU A CA 1
ATOM 1615 C C . GLU A 1 200 ? 10.476 8.605 7.029 1.00 85.62 200 GLU A C 1
ATOM 1617 O O . GLU A 1 200 ? 11.515 8.641 7.695 1.00 85.62 200 GLU A O 1
ATOM 1622 N N . TYR A 1 201 ? 9.703 7.519 6.951 1.00 87.19 201 TYR A N 1
ATOM 1623 C CA . TYR A 1 201 ? 9.963 6.264 7.653 1.00 87.19 201 TYR A CA 1
ATOM 1624 C C . TYR A 1 201 ? 10.153 5.127 6.653 1.00 87.19 201 TYR A C 1
ATOM 1626 O O . TYR A 1 201 ? 9.423 5.024 5.670 1.00 87.19 201 TYR A O 1
ATOM 1634 N N . VAL A 1 202 ? 11.098 4.233 6.946 1.00 90.94 202 VAL A N 1
ATOM 1635 C CA . VAL A 1 202 ? 11.255 2.954 6.241 1.00 90.94 202 VAL A CA 1
ATOM 1636 C C . VAL A 1 202 ? 11.299 1.849 7.281 1.00 90.94 202 VAL A C 1
ATOM 1638 O O . VAL A 1 202 ? 12.101 1.890 8.222 1.00 90.94 202 VAL A O 1
ATOM 1641 N N . LEU A 1 203 ? 10.432 0.860 7.122 1.00 90.94 203 LEU A N 1
ATOM 1642 C CA . LEU A 1 203 ? 10.353 -0.313 7.977 1.00 90.94 203 LEU A CA 1
ATOM 1643 C C . LEU A 1 203 ? 10.441 -1.558 7.101 1.00 90.94 203 LEU A C 1
ATOM 1645 O O . LEU A 1 203 ? 9.858 -1.605 6.025 1.00 90.94 203 LEU A O 1
ATOM 1649 N N . GLY A 1 204 ? 11.147 -2.569 7.583 1.00 90.38 204 GLY A N 1
ATOM 1650 C CA . GLY A 1 204 ? 11.173 -3.896 6.989 1.00 90.38 204 GLY A CA 1
ATOM 1651 C C . GLY A 1 204 ? 10.137 -4.797 7.647 1.00 90.38 204 GLY A C 1
ATOM 1652 O O . GLY A 1 204 ? 9.865 -4.669 8.839 1.00 90.38 204 GLY A O 1
ATOM 1653 N N . VAL A 1 205 ? 9.591 -5.738 6.895 1.00 89.88 205 VAL A N 1
ATOM 1654 C CA . VAL A 1 205 ? 8.790 -6.850 7.395 1.00 89.88 205 VAL A CA 1
ATOM 1655 C C . VAL A 1 205 ? 9.652 -8.098 7.320 1.00 89.88 205 VAL A C 1
ATOM 1657 O O . VAL A 1 205 ? 10.160 -8.430 6.257 1.00 89.88 205 VAL A O 1
ATOM 1660 N N . GLU A 1 206 ? 9.797 -8.793 8.441 1.00 86.81 206 GLU A N 1
ATOM 1661 C CA . GLU A 1 206 ? 10.517 -10.061 8.524 1.00 86.81 206 GLU A CA 1
ATOM 1662 C C . GLU A 1 206 ? 9.638 -11.068 9.266 1.00 86.81 206 GLU A C 1
ATOM 1664 O O . GLU A 1 206 ? 9.261 -10.848 10.420 1.00 86.81 206 GLU A O 1
ATOM 1669 N N . ASN A 1 207 ? 9.257 -12.161 8.597 1.00 82.81 207 ASN A N 1
ATOM 1670 C CA . ASN A 1 207 ? 8.356 -13.185 9.152 1.00 82.81 207 ASN A CA 1
ATOM 1671 C C . ASN A 1 207 ? 7.020 -12.623 9.692 1.00 82.81 207 ASN A C 1
ATOM 1673 O O . ASN A 1 207 ? 6.444 -13.159 10.640 1.00 82.81 207 ASN A O 1
ATOM 1677 N N . GLY A 1 208 ? 6.522 -11.533 9.099 1.00 74.19 208 GLY A N 1
ATOM 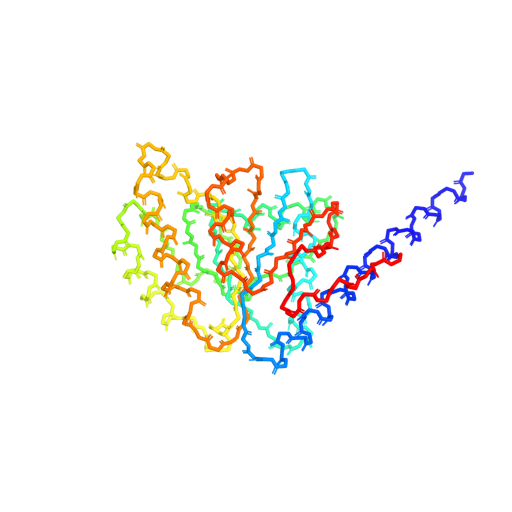1678 C CA . GLY A 1 208 ? 5.281 -10.871 9.521 1.00 74.19 208 GLY A CA 1
ATOM 1679 C C . GLY A 1 208 ? 5.426 -9.934 10.718 1.00 74.19 208 GLY A C 1
ATOM 1680 O O . GLY A 1 208 ? 4.420 -9.507 11.273 1.00 74.19 208 GLY A O 1
ATOM 1681 N N . VAL A 1 209 ? 6.657 -9.607 11.118 1.00 76.56 209 VAL A N 1
ATOM 1682 C CA . VAL A 1 209 ? 6.955 -8.652 12.190 1.00 76.56 209 VAL A CA 1
ATOM 1683 C C . VAL A 1 209 ? 7.710 -7.462 11.615 1.00 76.56 209 VAL A C 1
ATOM 1685 O O . VAL A 1 209 ? 8.537 -7.612 10.717 1.00 76.56 209 VAL A O 1
ATOM 1688 N N . LEU A 1 210 ? 7.439 -6.272 12.146 1.00 82.31 210 LEU A N 1
ATOM 1689 C CA . LEU A 1 210 ? 8.131 -5.058 11.735 1.00 82.31 210 LEU A CA 1
ATOM 1690 C C . LEU A 1 210 ? 9.529 -4.929 12.340 1.00 82.31 210 LEU A C 1
ATOM 1692 O O . LEU A 1 210 ? 9.767 -5.188 13.521 1.00 82.31 210 LEU A O 1
ATOM 1696 N N . LYS A 1 211 ? 10.436 -4.428 11.510 1.00 82.81 211 LYS A N 1
ATOM 1697 C CA . LYS A 1 211 ? 11.812 -4.061 11.812 1.00 82.81 211 LYS A CA 1
ATOM 1698 C C . LYS A 1 211 ? 12.039 -2.622 11.362 1.00 82.81 211 LYS A C 1
ATOM 1700 O O . LYS A 1 211 ? 11.593 -2.217 10.296 1.00 82.81 211 LYS A O 1
ATOM 1705 N N . ARG A 1 212 ? 12.761 -1.830 12.151 1.00 72.44 212 ARG A N 1
ATOM 1706 C CA . ARG A 1 212 ? 13.116 -0.458 11.752 1.00 72.44 212 ARG A CA 1
ATOM 1707 C C . ARG A 1 212 ? 14.274 -0.465 10.759 1.00 72.44 212 ARG A C 1
ATOM 1709 O O . ARG A 1 212 ? 15.250 -1.180 10.973 1.00 72.44 212 ARG A O 1
ATOM 1716 N N . VAL A 1 213 ? 14.169 0.366 9.723 1.00 77.81 213 VAL A N 1
ATOM 1717 C CA . VAL A 1 213 ? 15.234 0.595 8.731 1.00 77.81 213 VAL A CA 1
ATOM 1718 C C . VAL A 1 213 ? 15.654 2.068 8.734 1.00 77.81 213 VAL A C 1
ATOM 1720 O O . VAL A 1 213 ? 16.835 2.366 8.877 1.00 77.81 213 VAL A O 1
ATOM 1723 N N . LYS A 1 214 ? 14.691 2.995 8.674 1.00 80.75 214 LYS A N 1
ATOM 1724 C CA . LYS A 1 214 ? 14.898 4.450 8.711 1.00 80.75 214 LYS A CA 1
ATOM 1725 C C . LYS A 1 214 ? 13.822 5.102 9.576 1.00 80.75 214 LYS A C 1
ATOM 1727 O O . LYS A 1 214 ? 12.635 4.841 9.385 1.00 80.75 214 LYS A O 1
ATOM 1732 N N . VAL A 1 215 ? 14.237 5.970 10.494 1.00 77.00 215 VAL A N 1
ATOM 1733 C CA . VAL A 1 215 ? 13.346 6.835 11.282 1.00 77.00 215 VAL A CA 1
ATOM 1734 C C . VAL A 1 215 ? 13.895 8.270 11.288 1.00 77.00 215 VAL A C 1
ATOM 1736 O O . VAL A 1 215 ? 15.121 8.440 11.307 1.00 77.00 215 VAL A O 1
ATOM 1739 N N . PRO A 1 216 ? 13.039 9.309 11.265 1.00 71.94 216 PRO A N 1
ATOM 1740 C CA . PRO A 1 216 ? 13.478 10.695 11.410 1.00 71.94 216 PRO A CA 1
ATOM 1741 C C . PRO A 1 216 ? 14.281 10.905 12.702 1.00 71.94 216 PRO A C 1
ATOM 1743 O O . PRO A 1 216 ? 13.988 10.294 13.726 1.00 71.94 216 PRO A O 1
ATOM 1746 N N . GLY A 1 217 ? 15.303 11.763 12.655 1.00 67.44 217 GLY A N 1
ATOM 1747 C CA . GLY A 1 217 ? 16.149 12.086 13.814 1.00 67.44 217 GLY A CA 1
ATOM 1748 C C . GLY A 1 217 ? 17.345 11.154 14.041 1.00 67.44 217 GLY A C 1
ATOM 1749 O O . GLY A 1 217 ? 18.230 11.501 14.812 1.00 67.44 217 GLY A O 1
ATOM 1750 N N . GLY A 1 218 ? 17.436 10.022 13.332 1.00 56.50 218 GLY A N 1
ATOM 1751 C CA . GLY A 1 218 ? 18.606 9.137 13.404 1.00 56.50 218 GLY A CA 1
ATOM 1752 C C . GLY A 1 218 ? 18.736 8.347 14.710 1.00 56.50 218 GLY A C 1
ATOM 1753 O O . GLY A 1 218 ? 19.772 7.721 14.926 1.00 56.50 218 GLY A O 1
ATOM 1754 N N . ASP A 1 219 ? 17.704 8.343 15.559 1.00 46.25 219 ASP A N 1
ATOM 1755 C CA . ASP A 1 219 ? 17.691 7.567 16.797 1.00 46.25 219 ASP A CA 1
ATOM 1756 C C . ASP A 1 219 ? 17.717 6.063 16.485 1.00 46.25 219 ASP A C 1
ATOM 1758 O O . ASP A 1 219 ? 16.695 5.417 16.225 1.00 46.25 219 ASP A O 1
ATOM 1762 N N . ILE A 1 220 ? 18.918 5.486 16.544 1.00 42.28 220 ILE A N 1
ATOM 1763 C CA . ILE A 1 220 ? 19.128 4.045 16.644 1.00 42.28 220 ILE A CA 1
ATOM 1764 C C . ILE A 1 220 ? 18.734 3.654 18.070 1.00 42.28 220 ILE A C 1
ATOM 1766 O O . ILE A 1 220 ? 19.563 3.583 18.973 1.00 42.28 220 ILE A O 1
ATOM 1770 N N . ILE A 1 221 ? 17.442 3.431 18.300 1.00 41.84 221 ILE A N 1
ATOM 1771 C CA . ILE A 1 221 ? 17.012 2.712 19.498 1.00 41.84 221 ILE A CA 1
ATOM 1772 C C . ILE A 1 221 ? 17.345 1.247 19.235 1.00 41.84 221 ILE A C 1
ATOM 1774 O O . ILE A 1 221 ? 16.636 0.579 18.479 1.00 41.84 221 ILE A O 1
ATOM 1778 N N . GLU A 1 222 ? 18.446 0.773 19.821 1.00 32.34 222 GLU A N 1
ATOM 1779 C CA . GLU A 1 222 ? 18.754 -0.652 19.877 1.00 32.34 222 GLU A CA 1
ATOM 1780 C C . GLU A 1 222 ? 17.521 -1.391 20.404 1.00 32.34 222 GLU A C 1
ATOM 1782 O O . GLU A 1 222 ? 16.989 -1.079 21.472 1.00 32.34 222 GLU A O 1
ATOM 1787 N N . VAL A 1 223 ? 17.016 -2.333 19.611 1.00 33.28 223 VAL A N 1
ATOM 1788 C CA . VAL A 1 223 ? 15.975 -3.250 20.064 1.00 33.28 223 VAL A CA 1
ATOM 1789 C C . VAL A 1 223 ? 16.695 -4.347 20.851 1.00 33.28 223 VAL A C 1
ATOM 1791 O O . VAL A 1 223 ? 17.480 -5.067 20.233 1.00 33.28 223 VAL A O 1
ATOM 1794 N N . PRO A 1 224 ? 16.477 -4.481 22.173 1.00 34.22 224 PRO A N 1
ATOM 1795 C CA . PRO A 1 224 ? 17.032 -5.591 22.939 1.00 34.22 224 PRO A CA 1
ATOM 1796 C C . PRO A 1 224 ? 16.385 -6.938 22.580 1.00 34.22 224 PRO A C 1
ATOM 1798 O O . PRO A 1 224 ? 15.143 -7.006 22.346 1.00 34.22 224 PRO A O 1
#

Nearest PDB structures (foldseek):
  7dyj-assembly1_A  TM=6.034E-01  e=3.006E-04  Synechococcus elongatus PCC 7942 = FACHB-805
  7dye-assembly1_A  TM=6.194E-01  e=1.057E-03  Synechococcus elongatus PCC 7942 = FACHB-805
  3dvl-assembly1_A  TM=6.046E-01  e=8.217E-04  Synechococcus elongatus PCC 7942 = FACHB-805
  7dye-assembly1_B  TM=6.327E-01  e=1.981E-03  Synechococcus elongatus PCC 7942 = FACHB-805
  2hf9-assembly1_A  TM=2.452E-01  e=2.158E-02  Methanocaldococcus jannaschii

Mean predicted aligned error: 8.17 Å

Secondary structure (DSSP, 8-state):
-HHHHHHHHHHHHHHHHHHHHHHHHHHHHHHHHTEEEEEEEE-TTS-HHHHHHHHHHHHHHTT---EEEEETTHHHHHHHHHHHTT-----TTSEEEEES-----SEEEEEE---SSHHHHHHHHHHHHTTS-HHHHS-EEEE-GGGHHHHTTT-HHHHHHHHHHHHHHTTTSSSEEEEEEEETTTS-HHHHHHHHHH-SEEEEEETTEEEEEE-TT-------

Solvent-accessible surface area (backbone atoms only — not comparable to full-atom values): 12236 Å² total; per-residue (Å²): 124,66,73,62,56,53,50,50,53,52,48,53,52,51,48,52,52,50,29,52,52,51,49,50,54,50,49,54,56,36,57,75,64,46,36,49,37,34,37,38,37,28,46,87,86,40,34,64,47,52,47,52,51,52,51,53,50,56,33,48,79,71,73,43,54,42,28,32,39,28,25,62,36,35,56,53,51,32,53,51,56,34,46,78,70,75,41,86,80,92,41,64,84,33,43,20,40,37,32,43,76,80,74,87,61,40,32,68,75,39,78,44,81,61,66,86,50,56,71,60,31,50,57,52,49,63,59,42,56,75,72,49,55,74,80,19,67,35,25,36,41,37,31,36,63,39,58,59,50,71,79,26,64,95,36,61,73,58,40,52,54,50,48,58,45,46,61,64,65,59,73,69,70,66,64,26,46,35,37,38,39,33,43,63,74,73,37,52,73,68,58,51,52,52,50,63,67,73,29,61,28,31,30,35,39,56,82,37,29,71,41,88,72,42,58,75,90,70,75,78,72,78,81,131